Protein AF-0000000077490084 (afdb_homodimer)

Organism: Branchiostoma lanceolatum (NCBI:txid7740)

Solvent-accessible surface area (backbone atoms only — not comparable to full-atom values): 16914 Å² total; per-residue (Å²): 120,73,76,59,55,66,56,54,65,65,56,60,69,60,65,71,64,72,68,78,78,68,89,63,55,64,65,59,55,46,50,50,48,47,50,44,44,48,44,47,50,47,33,50,51,35,39,57,60,50,56,70,71,30,58,70,46,77,72,50,73,46,49,39,45,34,74,31,90,89,40,86,65,22,21,30,40,27,22,32,29,36,29,38,36,34,66,39,89,51,27,49,61,38,52,45,75,30,23,35,52,48,92,61,43,51,12,60,62,62,60,25,34,42,39,75,36,66,44,79,38,76,31,37,37,49,54,96,88,40,77,37,83,42,63,38,65,37,37,59,33,38,36,55,29,33,37,63,86,37,92,52,38,76,45,36,42,124,120,73,75,60,54,66,57,53,63,63,55,59,69,59,64,71,63,70,70,79,78,69,88,61,56,65,65,59,56,45,49,49,48,47,50,44,46,51,44,45,50,46,32,51,50,36,39,56,60,50,58,70,72,31,56,71,46,77,72,50,72,46,50,40,44,34,74,31,89,90,39,84,65,22,22,30,40,26,22,30,28,37,29,38,36,34,66,40,89,51,28,50,62,39,53,45,74,30,23,36,52,48,93,61,44,53,13,62,76,60,60,25,33,43,39,76,36,66,43,81,39,76,34,37,36,50,55,95,87,39,76,38,82,40,61,40,68,37,36,60,32,38,34,54,28,33,37,63,85,37,91,54,40,75,44,34,61,95

InterPro domains:
  IPR029034 Cystine-knot cytokine [SSF57501] (55-145)

pLDDT: mean 71.78, std 24.05, range [25.27, 96.25]

Nearest PDB structures (foldseek):
  7uwj-assembly1_B  TM=7.682E-01  e=2.983E-02  Homo sapiens
  4zbn-assembly1_A  TM=4.597E-01  e=5.438E-02  Homo sapiens
  4ec7-assembly1_B  TM=4.390E-01  e=5.744E-02  Naja atra
  6xuo-assembly1_A-2  TM=4.352E-01  e=1.106E-01  Equus caballus
  1btg-assembly4_B-3  TM=4.445E-01  e=2.508E-01  Mus musculus

Foldseek 3Di:
DVVVVVVVVVPVVPPPPPPDDDPPPPVVVVVVVVCVVVVVVLQVVLCVVQVVPWDKDWDDKDAAPDADPVDGPDGAFFIKTKIKTARDPQKVVRIDIAIGGDPPQAGPNRQKGKDFDWDWDWIWGHDPNDTDIGIYIGTHDTHIDGDVVTPCNVVVDD/DVVVVVVVVVVVVPPPPPPDDDPPPPVVVVVVVVCVVVVVVLQVVLCVVQVVPWDKDWDDKDAAPDADPVDGPDGAQFIKTKIKTARDPQKVVRIDIAIGGDPPQAGPNRQKGKDFDWDWDWIWGHDPNDTDIGIYIGTHDTHIDGDVVTPCNVVPVD

Radius of gyration: 21.79 Å; Cα contacts (8 Å, |Δi|>4): 596; chains: 2; bounding box: 66×54×64 Å

Sequence (316 aa):
MKRLLVLAAILVVAKAQGGNEGDSDPEAALKTVEQKGERLLSLLLNKLKHDRRAISREVQCIGRGQIDPTLEGTIRLCSACWSYKQLGPDYSPPFVNEIRCTSDTRCLSGFGGCIQRTERRDIQHQIGGIWRRETLSVGVDCDCGVMVGGALHPFIRAMKRLLVLAAILVVAKAQGGNEGDSDPEAALKTVEQKGERLLSLLLNKLKHDRRAISREVQCIGRGQIDPTLEGTIRLCSACWSYKQLGPDYSPPFVNEIRCTSDTRCLSGFGGCIQRTERRDIQHQIGGIWRRETLSVGVDCDCGVMVGGALHPFIRA

Structure (mmCIF, N/CA/C/O backbone):
data_AF-0000000077490084-model_v1
#
loop_
_entity.id
_entity.type
_entity.pdbx_description
1 polymer 'Hypp2072 protein'
#
loop_
_atom_site.group_PDB
_atom_site.id
_atom_site.type_symbol
_atom_site.label_atom_id
_atom_site.label_alt_id
_atom_site.label_comp_id
_atom_site.label_asym_id
_atom_site.label_entity_id
_atom_site.label_seq_id
_atom_site.pdbx_PDB_ins_code
_atom_site.Cartn_x
_atom_site.Cartn_y
_atom_site.Cartn_z
_atom_site.occupancy
_atom_site.B_iso_or_equiv
_atom_site.auth_seq_id
_atom_site.auth_comp_id
_atom_site.auth_asym_id
_atom_site.auth_atom_id
_atom_site.pdbx_PDB_model_num
ATOM 1 N N . MET A 1 1 ? -33.312 -3.486 21.578 1 26.2 1 MET A N 1
ATOM 2 C CA . MET A 1 1 ? -33 -4.875 21.25 1 26.2 1 MET A CA 1
ATOM 3 C C . MET A 1 1 ? -31.859 -4.953 20.25 1 26.2 1 MET A C 1
ATOM 5 O O . MET A 1 1 ? -31.312 -6.031 20.016 1 26.2 1 MET A O 1
ATOM 9 N N . LYS A 1 2 ? -31.734 -3.939 19.453 1 33.28 2 LYS A N 1
ATOM 10 C CA . LYS A 1 2 ? -30.75 -3.895 18.375 1 33.28 2 LYS A CA 1
ATOM 11 C C . LYS A 1 2 ? -29.344 -3.695 18.938 1 33.28 2 LYS A C 1
ATOM 13 O O . LYS A 1 2 ? -28.359 -4.043 18.281 1 33.28 2 LYS A O 1
ATOM 18 N N . ARG A 1 3 ? -29.188 -2.977 20.062 1 37.56 3 ARG A N 1
ATOM 19 C CA . ARG A 1 3 ? -27.875 -2.752 20.625 1 37.56 3 ARG A CA 1
ATOM 20 C C . ARG A 1 3 ? -27.281 -4.047 21.188 1 37.56 3 ARG A C 1
ATOM 22 O O . ARG A 1 3 ? -26.062 -4.164 21.344 1 37.56 3 ARG A O 1
ATOM 29 N N . LEU A 1 4 ? -28.141 -4.996 21.516 1 37.84 4 LEU A N 1
ATOM 30 C CA . LEU A 1 4 ? -27.672 -6.195 22.203 1 37.84 4 LEU A CA 1
ATOM 31 C C . LEU A 1 4 ? -27.109 -7.203 21.203 1 37.84 4 LEU A C 1
ATOM 33 O O . LEU A 1 4 ? -26.219 -7.984 21.547 1 37.84 4 LEU A O 1
ATOM 37 N N . LEU A 1 5 ? -27.547 -7.117 19.953 1 37 5 LEU A N 1
ATOM 38 C CA . LEU A 1 5 ? -27.109 -8.156 19.016 1 37 5 LEU A CA 1
ATOM 39 C C . LEU A 1 5 ? -25.703 -7.898 18.531 1 37 5 LEU A C 1
ATOM 41 O O . LEU A 1 5 ? -24.953 -8.836 18.234 1 37 5 LEU A O 1
ATOM 45 N N . VAL A 1 6 ? -25.312 -6.645 18.438 1 33.53 6 VAL A N 1
ATOM 46 C CA . VAL A 1 6 ? -23.984 -6.375 17.891 1 33.53 6 VAL A CA 1
ATOM 47 C C . VAL A 1 6 ? -22.906 -6.742 18.922 1 33.53 6 VAL A C 1
ATOM 49 O O . VAL A 1 6 ? -21.812 -7.191 18.562 1 33.53 6 VAL A O 1
ATOM 52 N N . LEU A 1 7 ? -23.25 -6.801 20.203 1 35.81 7 LEU A N 1
ATOM 53 C CA . LEU A 1 7 ? -22.297 -7.168 21.234 1 35.81 7 LEU A CA 1
ATOM 54 C C . LEU A 1 7 ? -22.109 -8.68 21.281 1 35.81 7 LEU A C 1
ATOM 56 O O . LEU A 1 7 ? -21 -9.156 21.531 1 35.81 7 LEU A O 1
ATOM 60 N N . ALA A 1 8 ? -23.094 -9.445 20.953 1 35.94 8 ALA A N 1
ATOM 61 C CA . ALA A 1 8 ? -22.984 -10.898 21.062 1 35.94 8 ALA A CA 1
ATO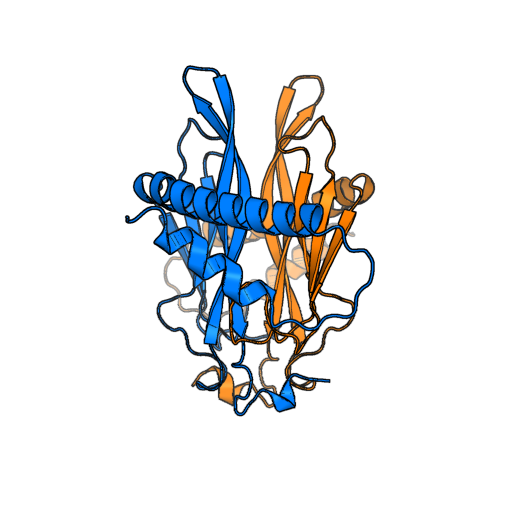M 62 C C . 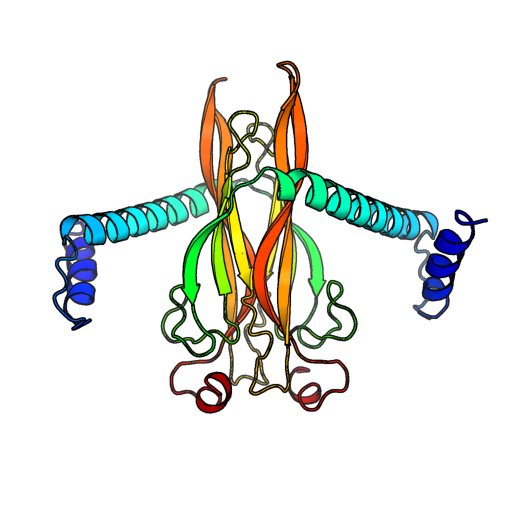ALA A 1 8 ? -22.078 -11.453 19.969 1 35.94 8 ALA A C 1
ATOM 64 O O . ALA A 1 8 ? -21.297 -12.391 20.219 1 35.94 8 ALA A O 1
ATOM 65 N N . ALA A 1 9 ? -22.094 -10.852 18.828 1 34.38 9 ALA A N 1
ATOM 66 C CA . ALA A 1 9 ? -21.328 -11.469 17.75 1 34.38 9 ALA A CA 1
ATOM 67 C C . ALA A 1 9 ? -19.828 -11.266 17.953 1 34.38 9 ALA A C 1
ATOM 69 O O . ALA A 1 9 ? -19.016 -12.062 17.5 1 34.38 9 ALA A O 1
ATOM 70 N N . ILE A 1 10 ? -19.391 -10.297 18.688 1 33.94 10 ILE A N 1
ATOM 71 C CA . ILE A 1 10 ? -17.969 -10.086 18.922 1 33.94 10 ILE A CA 1
ATOM 72 C C . ILE A 1 10 ? -17.453 -11.055 19.984 1 33.94 10 ILE A C 1
ATOM 74 O O . ILE A 1 10 ? -16.312 -11.492 19.938 1 33.94 10 ILE A O 1
ATOM 78 N N . LEU A 1 11 ? -18.344 -11.625 20.781 1 31.97 11 LEU A N 1
ATOM 79 C CA . LEU A 1 11 ? -17.891 -12.461 21.891 1 31.97 11 LEU A CA 1
ATOM 80 C C . LEU A 1 11 ? -17.531 -13.859 21.406 1 31.97 11 LEU A C 1
ATOM 82 O O . LEU A 1 11 ? -16.766 -14.57 22.062 1 31.97 11 LEU A O 1
ATOM 86 N N . VAL A 1 12 ? -18.188 -14.352 20.359 1 34.62 12 VAL A N 1
ATOM 87 C CA . VAL A 1 12 ? -18 -15.766 20.062 1 34.62 12 VAL A CA 1
ATOM 88 C C . VAL A 1 12 ? -16.609 -15.984 19.469 1 34.62 12 VAL A C 1
ATOM 90 O O . VAL A 1 12 ? -16 -17.047 19.656 1 34.62 12 VAL A O 1
ATOM 93 N N . VAL A 1 13 ? -16.047 -14.984 18.828 1 32.66 13 VAL A N 1
ATOM 94 C CA . VAL A 1 13 ? -14.812 -15.32 18.125 1 32.66 13 VAL A CA 1
ATOM 95 C 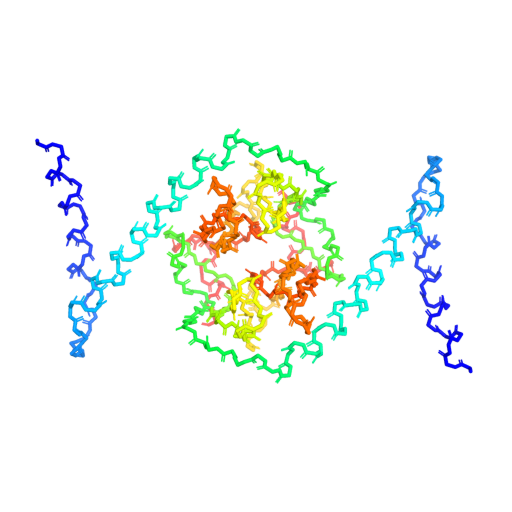C . VAL A 1 13 ? -13.648 -15.383 19.094 1 32.66 13 VAL A C 1
ATOM 97 O O . VAL A 1 13 ? -12.562 -15.867 18.766 1 32.66 13 VAL A O 1
ATOM 100 N N . ALA A 1 14 ? -13.867 -14.969 20.281 1 29.22 14 ALA A N 1
ATOM 101 C CA . ALA A 1 14 ? -12.766 -14.992 21.25 1 29.22 14 ALA A CA 1
ATOM 102 C C . ALA A 1 14 ? -12.492 -16.422 21.719 1 29.22 14 ALA A C 1
ATOM 104 O O . ALA A 1 14 ? -11.375 -16.734 22.141 1 29.22 14 ALA A O 1
ATOM 105 N N . LYS A 1 15 ? -13.539 -17.188 21.859 1 31.5 15 LYS A N 1
ATOM 106 C CA . LYS A 1 15 ? -13.289 -18.422 22.609 1 31.5 15 LYS A CA 1
ATOM 107 C C . LYS A 1 15 ? -12.445 -19.406 21.797 1 31.5 15 LYS A C 1
ATOM 109 O O . LYS A 1 15 ? -11.789 -20.281 22.344 1 31.5 15 LYS A O 1
ATOM 114 N N . ALA A 1 16 ? -12.641 -19.469 20.469 1 31.83 16 ALA A N 1
ATOM 115 C CA . ALA A 1 16 ? -12.047 -20.672 19.891 1 31.83 16 ALA A CA 1
ATOM 116 C C . ALA A 1 16 ? -10.523 -20.547 19.812 1 31.83 16 ALA A C 1
ATOM 118 O O . ALA A 1 16 ? -9.844 -21.453 19.328 1 31.83 16 ALA A O 1
ATOM 119 N N . GLN A 1 17 ? -9.977 -19.312 19.688 1 30.08 17 GLN A N 1
ATOM 120 C CA . GLN A 1 17 ? -8.539 -19.453 19.453 1 30.08 17 GLN A CA 1
ATOM 121 C C . GLN A 1 17 ? -7.805 -19.875 20.719 1 30.08 17 GLN A C 1
ATOM 123 O O . GLN A 1 17 ? -7.93 -19.234 21.75 1 30.08 17 GLN A O 1
ATOM 128 N N . GLY A 1 18 ? -7.754 -21.141 20.922 1 31.66 18 GLY A N 1
ATOM 129 C CA . GLY A 1 18 ? -7.039 -21.891 21.953 1 31.66 18 GLY A CA 1
ATOM 130 C C . GLY A 1 18 ? -5.656 -21.328 22.234 1 31.66 18 GLY A C 1
ATOM 131 O O . GLY A 1 18 ? -4.664 -22.062 22.188 1 31.66 18 GLY A O 1
ATOM 132 N N . GLY A 1 19 ? -5.336 -20.125 21.812 1 30.89 19 GLY A N 1
ATOM 133 C CA . GLY A 1 19 ? -3.918 -19.922 22.047 1 30.89 19 GLY A CA 1
ATOM 134 C C . GLY A 1 19 ? -3.535 -20.078 23.516 1 30.89 19 GLY A C 1
ATOM 135 O O . GLY A 1 19 ? -4.387 -19.969 24.391 1 30.89 19 GLY A O 1
ATOM 136 N N . ASN A 1 20 ? -2.49 -20.797 23.797 1 32.91 20 ASN A N 1
ATOM 137 C CA . ASN A 1 20 ? -1.78 -20.953 25.062 1 32.91 20 ASN A CA 1
ATOM 138 C C . ASN A 1 20 ? -1.796 -19.672 25.891 1 32.91 20 ASN A C 1
ATOM 140 O O . ASN A 1 20 ? -1.881 -18.578 25.328 1 32.91 20 ASN A O 1
ATOM 144 N N . GLU A 1 21 ? -1.965 -19.781 27.297 1 34.38 21 GLU A N 1
ATOM 145 C CA . GLU A 1 21 ? -2.223 -18.984 28.484 1 34.38 21 GLU A CA 1
ATOM 146 C C . GLU A 1 21 ? -1.2 -17.875 28.641 1 34.38 21 GLU A C 1
ATOM 148 O O . GLU A 1 21 ? -0.612 -17.688 29.719 1 34.38 21 GLU A O 1
ATOM 153 N N . GLY A 1 22 ? -0.274 -17.672 27.844 1 34.66 22 GLY A N 1
ATOM 154 C CA . GLY A 1 22 ? 0.522 -16.656 28.516 1 34.66 22 GLY A CA 1
ATOM 155 C C . GLY A 1 22 ? -0.284 -15.43 28.922 1 34.66 22 GLY A C 1
ATOM 156 O O . GLY A 1 22 ? -1.352 -15.172 28.359 1 34.66 22 GLY A O 1
ATOM 157 N N . ASP A 1 23 ? -0.193 -14.898 30.188 1 36.19 23 ASP A N 1
ATOM 158 C CA . ASP A 1 23 ? -0.872 -13.852 30.938 1 36.19 23 ASP A CA 1
ATOM 159 C C . ASP A 1 23 ? -1.174 -12.641 30.062 1 36.19 23 ASP A C 1
ATOM 161 O O . ASP A 1 23 ? -0.363 -11.719 29.969 1 36.19 23 ASP A O 1
ATOM 165 N N . SER A 1 24 ? -1.508 -12.938 28.859 1 37.66 24 SER A N 1
ATOM 166 C CA . SER A 1 24 ? -1.895 -11.75 28.109 1 37.66 24 SER A CA 1
ATOM 167 C C . SER A 1 24 ? -3.16 -11.117 28.672 1 37.66 24 SER A C 1
ATOM 169 O O . SER A 1 24 ? -4.152 -11.812 28.922 1 37.66 24 SER A O 1
ATOM 171 N N . ASP A 1 25 ? -2.984 -10.016 29.438 1 37.62 25 ASP A N 1
ATOM 172 C CA . ASP A 1 25 ? -4.066 -9.258 30.062 1 37.62 25 ASP A CA 1
ATOM 173 C C . ASP A 1 25 ? -5.262 -9.133 29.125 1 37.62 25 ASP A C 1
ATOM 175 O O . ASP A 1 25 ? -5.129 -8.633 28 1 37.62 25 ASP A O 1
ATOM 179 N N . PRO A 1 26 ? -6.293 -9.945 29.312 1 43.31 26 PRO A N 1
ATOM 180 C CA . PRO A 1 26 ? -7.52 -9.898 28.516 1 43.31 26 PRO A CA 1
ATOM 181 C C . PRO A 1 26 ? -8.008 -8.469 28.266 1 43.31 26 PRO A C 1
ATOM 183 O O . PRO A 1 26 ? -8.609 -8.188 27.234 1 43.31 26 PRO A O 1
ATOM 186 N N . GLU A 1 27 ? -7.715 -7.668 29.203 1 41.5 27 GLU A N 1
ATOM 187 C CA . GLU A 1 27 ? -8.141 -6.277 29.062 1 41.5 27 GLU A CA 1
ATOM 188 C C . GLU A 1 27 ? -7.34 -5.559 27.984 1 41.5 27 GLU A C 1
ATOM 190 O O . GLU A 1 27 ? -7.891 -4.762 27.219 1 41.5 27 GLU A O 1
ATOM 195 N N . ALA A 1 28 ? -6.035 -5.805 27.844 1 42.59 28 ALA A N 1
ATOM 196 C CA . ALA A 1 28 ? -5.207 -5.176 26.812 1 42.59 28 ALA A CA 1
ATOM 1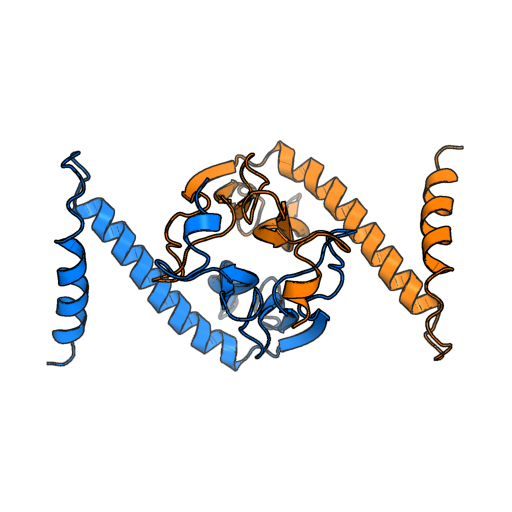97 C C . ALA A 1 28 ? -5.551 -5.715 25.422 1 42.59 28 ALA A C 1
ATOM 199 O O . ALA A 1 28 ? -5.609 -4.953 24.453 1 42.59 28 ALA A O 1
ATOM 200 N N . ALA A 1 29 ? -5.793 -6.906 25.203 1 42.44 29 ALA A N 1
ATOM 201 C CA . ALA A 1 29 ? -6.246 -7.484 23.938 1 42.44 29 ALA A CA 1
ATOM 202 C C . ALA A 1 29 ? -7.605 -6.922 23.547 1 42.44 29 ALA A C 1
ATOM 204 O O . ALA A 1 29 ? -7.836 -6.613 22.375 1 42.44 29 ALA A O 1
ATOM 205 N N . LEU A 1 30 ? -8.453 -6.789 24.484 1 38.44 30 LEU A N 1
ATOM 206 C CA . LEU A 1 30 ? -9.781 -6.23 24.234 1 38.44 30 LEU A CA 1
ATOM 207 C C . LEU A 1 30 ? -9.688 -4.758 23.859 1 38.44 30 LEU A C 1
ATOM 209 O O . LEU A 1 30 ? -10.391 -4.297 22.953 1 38.44 30 LEU A O 1
ATOM 213 N N . LYS A 1 31 ? -8.789 -4.082 24.516 1 43.28 31 LYS A N 1
ATOM 214 C CA . LYS A 1 31 ? -8.578 -2.688 24.141 1 43.28 31 LYS A CA 1
ATOM 215 C C . LYS A 1 31 ? -8.031 -2.576 22.719 1 43.28 31 LYS A C 1
ATOM 217 O O . LYS A 1 31 ? -8.422 -1.676 21.969 1 43.28 31 LYS A O 1
ATOM 222 N N . THR A 1 32 ? -7.246 -3.551 22.312 1 42.38 32 THR A N 1
ATOM 223 C CA . THR A 1 32 ? -6.734 -3.598 20.953 1 42.38 32 THR A CA 1
ATOM 224 C C . THR A 1 32 ? -7.859 -3.895 19.953 1 42.38 32 THR A C 1
ATOM 226 O O . THR A 1 32 ? -7.941 -3.275 18.891 1 42.38 32 THR A O 1
ATOM 229 N N . VAL A 1 33 ? -8.68 -4.777 20.281 1 41.62 33 VAL A N 1
ATOM 230 C CA . VAL A 1 33 ? -9.82 -5.105 19.438 1 41.62 33 VAL A CA 1
ATOM 231 C C . VAL A 1 33 ? -10.797 -3.93 19.406 1 41.62 33 VAL A C 1
ATOM 233 O O . VAL A 1 33 ? -11.352 -3.604 18.344 1 41.62 33 VAL A O 1
ATOM 236 N N . GLU A 1 34 ? -11 -3.414 20.531 1 40.69 34 GLU A N 1
ATOM 237 C CA . GLU A 1 34 ? -11.883 -2.258 20.609 1 40.69 34 GLU A CA 1
ATOM 238 C C . GLU A 1 34 ? -11.312 -1.074 19.828 1 40.69 34 GLU A C 1
ATOM 240 O O . GLU A 1 34 ? -12.023 -0.422 19.078 1 40.69 34 GLU A O 1
ATOM 245 N N . GLN A 1 35 ? -10.047 -0.859 19.984 1 40.16 35 GLN A N 1
ATOM 246 C CA . GLN A 1 35 ? -9.391 0.198 19.234 1 40.16 35 GLN A CA 1
ATOM 247 C C . GLN A 1 35 ? -9.383 -0.119 17.734 1 40.16 35 GLN A C 1
ATOM 249 O O . GLN A 1 35 ? -9.586 0.77 16.906 1 40.16 35 GLN A O 1
ATOM 254 N N . LYS A 1 36 ? -9.336 -1.437 17.516 1 44.19 36 LYS A N 1
ATOM 255 C CA . LYS A 1 36 ? -9.469 -1.867 16.125 1 44.19 36 LYS A CA 1
ATOM 256 C C . LYS A 1 36 ? -10.891 -1.636 15.617 1 44.19 36 LYS A C 1
ATOM 258 O O . LYS A 1 36 ? -11.086 -1.178 14.492 1 44.19 36 LYS A O 1
ATOM 263 N N . GLY A 1 37 ? -11.727 -2.039 16.438 1 41.91 37 GLY A N 1
ATOM 264 C CA . GLY A 1 37 ? -13.125 -1.816 16.078 1 41.91 37 GLY A CA 1
ATOM 265 C C . GLY A 1 37 ? -13.469 -0.347 15.93 1 41.91 37 GLY A C 1
ATOM 266 O O . GLY A 1 37 ? -14.141 0.04 14.969 1 41.91 37 GLY A O 1
ATOM 267 N N . GLU A 1 38 ? -13.086 0.377 16.953 1 45.31 38 GLU A N 1
ATOM 268 C CA . GLU A 1 38 ? -13.352 1.812 16.875 1 45.31 38 GLU A CA 1
ATOM 269 C C . GLU A 1 38 ? -12.633 2.436 15.672 1 45.31 38 GLU A C 1
ATOM 271 O O . GLU A 1 38 ? -13.188 3.295 14.992 1 45.31 38 GLU A O 1
ATOM 276 N N . ARG A 1 39 ? -11.492 1.884 15.484 1 44.88 39 ARG A N 1
ATOM 277 C CA . ARG A 1 39 ? -10.758 2.342 14.312 1 44.88 39 ARG A CA 1
ATOM 278 C C . ARG A 1 39 ? -11.453 1.921 13.023 1 44.88 39 ARG A C 1
ATOM 280 O O . ARG A 1 39 ? -11.586 2.717 12.094 1 44.88 39 ARG A O 1
ATOM 287 N N . LEU A 1 40 ? -11.938 0.685 13.086 1 44.81 40 LEU A N 1
ATOM 288 C CA . LEU A 1 40 ? -12.695 0.234 11.922 1 44.81 40 LEU A CA 1
ATOM 289 C C . LEU A 1 40 ? -13.945 1.088 11.719 1 44.81 40 LEU A C 1
ATOM 291 O O . LEU A 1 40 ? -14.234 1.509 10.602 1 44.81 40 LEU A O 1
ATOM 295 N N . LEU A 1 41 ? -14.742 1.244 12.805 1 46.12 41 LEU A N 1
ATOM 296 C CA . LEU A 1 41 ? -15.938 2.072 12.711 1 46.12 41 LEU A CA 1
ATOM 297 C C . LEU A 1 41 ? -15.578 3.506 12.328 1 46.12 41 LEU A C 1
ATOM 299 O O . LEU A 1 41 ? -16.234 4.113 11.484 1 46.12 41 LEU A O 1
ATOM 303 N N . SER A 1 42 ? -14.648 4.109 12.961 1 46.34 42 SER A N 1
ATOM 304 C CA . SER A 1 42 ? -14.188 5.449 12.609 1 46.34 42 SER A CA 1
ATOM 305 C C . SER A 1 42 ? -13.664 5.5 11.18 1 46.34 42 SER A C 1
ATOM 307 O O . SER A 1 42 ? -13.945 6.453 10.445 1 46.34 42 SER A O 1
ATOM 309 N N . LEU A 1 43 ? -13.031 4.445 10.789 1 48.56 43 LEU A N 1
ATOM 310 C CA . LEU A 1 43 ? -12.594 4.328 9.406 1 48.56 43 LEU A CA 1
ATOM 311 C C . LEU A 1 43 ? -13.789 4.273 8.461 1 48.56 43 LEU A C 1
ATOM 313 O O . LEU A 1 43 ? -13.789 4.938 7.418 1 48.56 43 LEU A O 1
ATOM 317 N N . LEU A 1 44 ? -14.797 3.463 8.93 1 46.88 44 LEU A N 1
ATOM 318 C CA . LEU A 1 44 ? -16 3.381 8.117 1 46.88 44 LEU A CA 1
ATOM 319 C C . LEU A 1 44 ? -16.719 4.727 8.07 1 46.88 44 LEU A C 1
ATOM 321 O O . LEU A 1 44 ? -17.141 5.172 6.996 1 46.88 44 LEU A O 1
ATOM 325 N N . LEU A 1 45 ? -16.844 5.355 9.141 1 46.16 45 LEU A N 1
ATOM 326 C CA . LEU A 1 45 ? -17.516 6.652 9.203 1 46.16 45 LEU A CA 1
ATOM 327 C C . LEU A 1 45 ? -16.703 7.715 8.461 1 46.16 45 LEU A C 1
ATOM 329 O O . LEU A 1 45 ? -17.266 8.531 7.73 1 46.16 45 LEU A O 1
ATOM 333 N N . ASN A 1 46 ? -15.5 7.711 8.727 1 47.16 46 ASN A N 1
ATOM 334 C CA . ASN A 1 46 ? -14.625 8.633 8.008 1 47.16 46 ASN A CA 1
ATOM 335 C C . ASN A 1 46 ? -14.617 8.344 6.508 1 47.16 46 ASN A C 1
ATOM 337 O O . ASN A 1 46 ? -14.633 9.273 5.695 1 47.16 46 ASN A O 1
ATOM 341 N N . LYS A 1 47 ? -14.695 7.031 6.23 1 48.22 47 LYS A N 1
ATOM 342 C CA . LYS A 1 47 ? -14.852 6.652 4.828 1 48.22 47 LYS A CA 1
ATOM 343 C C . LYS A 1 47 ? -16.109 7.258 4.234 1 48.22 47 LYS A C 1
ATOM 345 O O . LYS A 1 47 ? -16.094 7.805 3.131 1 48.22 47 LYS A O 1
ATOM 350 N N . LEU A 1 48 ? -17.109 7.188 4.871 1 50.62 48 LEU A N 1
ATOM 351 C CA . LEU A 1 48 ? -18.391 7.699 4.387 1 50.62 48 LEU A CA 1
ATOM 352 C C . LEU A 1 48 ? -18.359 9.219 4.277 1 50.62 48 LEU A C 1
ATOM 354 O O . LEU A 1 48 ? -18.859 9.789 3.305 1 50.62 48 LEU A O 1
ATOM 358 N N . LYS A 1 49 ? -17.875 9.867 5.168 1 48.47 49 LYS A N 1
ATOM 359 C CA . LYS A 1 49 ? -17.828 11.32 5.184 1 48.47 49 LYS A CA 1
ATOM 360 C C . LYS A 1 49 ? -16.891 11.859 4.113 1 48.47 49 LYS A C 1
ATOM 362 O O . LYS A 1 49 ? -17.219 12.805 3.4 1 48.47 49 LYS A O 1
ATOM 367 N N . HIS A 1 50 ? -15.695 11.32 4.047 1 51 50 HIS A N 1
ATOM 368 C CA . HIS A 1 50 ? -14.695 11.82 3.107 1 51 50 HIS A CA 1
ATOM 369 C C . HIS A 1 50 ? -15.008 11.359 1.685 1 51 50 HIS A C 1
ATOM 371 O O . HIS A 1 50 ? -14.742 12.086 0.724 1 51 50 HIS A O 1
ATOM 377 N N . ASP A 1 51 ? -15.57 10.195 1.562 1 52.44 51 ASP A N 1
ATOM 378 C CA . ASP A 1 51 ? -15.883 9.734 0.214 1 52.44 51 ASP A CA 1
ATOM 379 C C . ASP A 1 51 ? -16.922 10.641 -0.454 1 52.44 51 ASP A C 1
ATOM 381 O O . ASP A 1 51 ? -16.875 10.844 -1.669 1 52.44 51 ASP A O 1
ATOM 385 N N . ARG A 1 52 ? -17.719 11.242 0.297 1 45.78 52 ARG A N 1
ATOM 386 C CA . ARG A 1 52 ? -18.781 12.023 -0.333 1 45.78 52 ARG A CA 1
ATOM 387 C C . ARG A 1 52 ? -18.234 13.344 -0.878 1 45.78 52 ARG A C 1
ATOM 389 O O . ARG A 1 52 ? -18.734 13.859 -1.88 1 45.78 52 ARG A O 1
ATOM 396 N N . ARG A 1 53 ? -17.234 13.945 -0.357 1 49.84 53 ARG A N 1
ATOM 397 C CA . ARG A 1 53 ? -16.906 15.273 -0.862 1 49.84 53 ARG A CA 1
ATOM 398 C C . ARG A 1 53 ? -15.617 15.242 -1.686 1 49.84 53 ARG A C 1
ATOM 400 O O . ARG A 1 53 ? -15.312 16.203 -2.402 1 49.84 53 ARG A O 1
ATOM 407 N N . ALA A 1 54 ? -14.984 14.133 -1.665 1 58.09 54 ALA A N 1
ATOM 408 C CA . ALA A 1 54 ? -13.68 14.148 -2.334 1 58.09 54 ALA A CA 1
ATOM 409 C C . ALA A 1 54 ? -13.805 13.672 -3.779 1 58.09 54 ALA A C 1
ATOM 411 O O . ALA A 1 54 ? -14.477 12.68 -4.059 1 58.09 54 ALA A O 1
ATOM 412 N N . ILE A 1 55 ? -13.523 14.578 -4.715 1 64.75 55 ILE A N 1
ATOM 413 C CA . ILE A 1 55 ? -13.461 14.234 -6.133 1 64.75 55 ILE A CA 1
ATOM 414 C C . ILE A 1 55 ? -12.203 13.422 -6.41 1 64.75 55 ILE A C 1
ATOM 416 O O . ILE A 1 55 ? -11.102 13.828 -6.051 1 64.75 55 ILE A O 1
ATOM 420 N N . SER A 1 56 ? -12.359 12.188 -6.824 1 71.31 56 SER A N 1
ATOM 421 C CA . SER A 1 56 ? -11.242 11.336 -7.223 1 71.31 56 SER A CA 1
ATOM 422 C C . SER A 1 56 ? -10.984 11.438 -8.719 1 71.31 56 SER A C 1
ATOM 424 O O . SER A 1 56 ? -11.922 11.414 -9.523 1 71.31 56 SER A O 1
ATOM 426 N N . ARG A 1 57 ? -9.688 11.922 -9.047 1 76.19 57 ARG A N 1
ATOM 427 C CA . ARG A 1 57 ? -9.273 11.953 -10.445 1 76.19 57 ARG A CA 1
ATOM 428 C C . ARG A 1 57 ? -8.32 10.812 -10.758 1 76.19 57 ARG A C 1
ATOM 430 O O . ARG A 1 57 ? -7.238 10.711 -10.172 1 76.19 57 ARG A O 1
ATOM 437 N N . GLU A 1 58 ? -8.789 9.992 -11.641 1 76.94 58 GLU A N 1
ATOM 438 C CA . GLU A 1 58 ? -7.934 8.883 -12.062 1 76.94 58 GLU A CA 1
ATOM 439 C C . GLU A 1 58 ? -6.773 9.375 -12.93 1 76.94 58 GLU A C 1
ATOM 441 O O . GLU A 1 58 ? -6.969 10.195 -13.828 1 76.94 58 GLU A O 1
ATOM 446 N N . VAL A 1 59 ? -5.676 8.906 -12.648 1 76.81 59 VAL A N 1
ATOM 447 C CA . VAL A 1 59 ? -4.469 9.352 -13.336 1 76.81 59 VAL A CA 1
ATOM 448 C C . VAL A 1 59 ? -4.02 8.289 -14.328 1 76.81 59 VAL A C 1
ATOM 450 O O . VAL A 1 59 ? -3.863 8.562 -15.523 1 76.81 59 VAL A O 1
ATOM 453 N N . GLN A 1 60 ? -3.824 7.109 -13.984 1 86.62 60 GLN A N 1
ATOM 454 C CA . GLN A 1 60 ? -3.283 6.039 -14.82 1 86.62 60 GLN A CA 1
ATOM 455 C C . GLN A 1 60 ? -3.639 4.668 -14.25 1 86.62 60 GLN A C 1
ATOM 457 O O . GLN A 1 60 ? -3.688 4.492 -13.031 1 86.62 60 GLN A O 1
ATOM 462 N N . CYS A 1 61 ? -3.98 3.836 -15.211 1 92.25 61 CYS A N 1
ATOM 463 C CA . CYS A 1 61 ? -4.246 2.465 -14.789 1 92.25 61 CYS A CA 1
ATOM 464 C C . CYS A 1 61 ? -3.232 1.503 -15.398 1 92.25 61 CYS A C 1
ATOM 466 O O . CYS A 1 61 ? -2.658 1.786 -16.453 1 92.25 61 CYS A O 1
ATOM 468 N N . ILE A 1 62 ? -3.004 0.471 -14.586 1 89.81 62 ILE A N 1
ATOM 469 C CA . ILE A 1 62 ? -2.193 -0.641 -15.07 1 89.81 62 ILE A CA 1
ATOM 470 C C . ILE A 1 62 ? -3.008 -1.932 -15.023 1 89.81 62 ILE A C 1
ATOM 472 O O . ILE A 1 62 ? -3.705 -2.197 -14.039 1 89.81 62 ILE A O 1
ATOM 476 N N . GLY A 1 63 ? -2.936 -2.623 -16.031 1 90.69 63 GLY A N 1
ATOM 477 C CA . GLY A 1 63 ? -3.689 -3.863 -16.109 1 90.69 63 GLY A CA 1
ATOM 478 C C . GLY A 1 63 ? -2.898 -5.07 -15.641 1 90.69 63 GLY A C 1
ATOM 479 O O . GLY A 1 63 ? -1.673 -5.102 -15.758 1 90.69 63 GLY A O 1
ATOM 480 N N . ARG A 1 64 ? -3.635 -5.988 -15.07 1 93.06 64 ARG A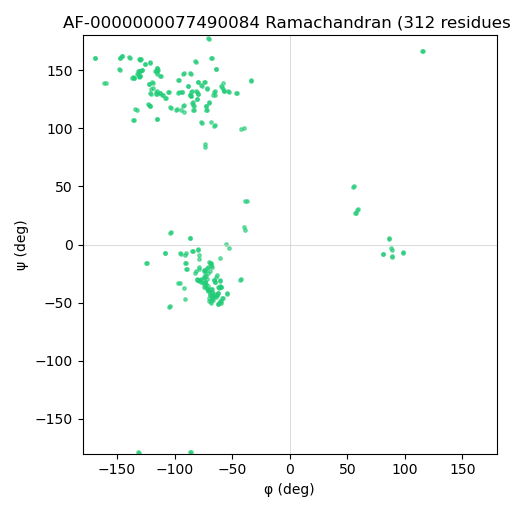 N 1
ATOM 481 C CA . ARG A 1 64 ? -3.053 -7.293 -14.766 1 93.06 64 ARG A CA 1
ATOM 482 C C . ARG A 1 64 ? -2.268 -7.832 -15.961 1 93.06 64 ARG A C 1
ATOM 484 O O . ARG A 1 64 ? -2.75 -7.797 -17.094 1 93.06 64 ARG A O 1
ATOM 491 N N . GLY A 1 65 ? -1.031 -8.273 -15.68 1 91.19 65 GLY A N 1
ATOM 492 C CA . GLY A 1 65 ? -0.216 -8.844 -16.75 1 91.19 65 GLY A CA 1
ATOM 493 C C . GLY A 1 65 ? 0.602 -7.805 -17.484 1 91.19 65 GLY A C 1
ATOM 494 O O . GLY A 1 65 ? 1.443 -8.148 -18.312 1 91.19 65 GLY A O 1
ATOM 495 N N . GLN A 1 66 ? 0.301 -6.598 -17.219 1 90.06 66 GLN A N 1
ATOM 496 C CA . GLN A 1 66 ? 1.106 -5.551 -17.828 1 90.06 66 GLN A CA 1
ATOM 497 C C . GLN A 1 66 ? 2.404 -5.328 -17.062 1 90.06 66 GLN A C 1
ATOM 499 O O . GLN A 1 66 ? 2.479 -5.617 -15.867 1 90.06 66 GLN A O 1
ATOM 504 N N . ILE A 1 67 ? 3.344 -4.781 -17.766 1 89.94 67 ILE A N 1
ATOM 505 C CA . ILE A 1 67 ? 4.637 -4.496 -17.156 1 89.94 67 ILE A CA 1
ATOM 506 C C . ILE A 1 67 ? 4.465 -3.438 -16.062 1 89.94 67 ILE A C 1
ATOM 508 O O . ILE A 1 67 ? 3.828 -2.404 -16.297 1 89.94 67 ILE A O 1
ATOM 512 N N . ASP A 1 68 ? 4.984 -3.793 -14.945 1 87.19 68 ASP A N 1
ATOM 513 C CA . ASP A 1 68 ? 4.91 -2.887 -13.805 1 87.19 68 ASP A CA 1
ATOM 514 C C . ASP A 1 68 ? 5.809 -1.67 -14.008 1 87.19 68 ASP A C 1
ATOM 516 O O . ASP A 1 68 ? 7.027 -1.807 -14.141 1 87.19 68 ASP A O 1
ATOM 520 N N . PRO A 1 69 ? 5.25 -0.527 -13.953 1 80.56 69 PRO A N 1
ATOM 521 C CA . PRO A 1 69 ? 6.082 0.654 -14.188 1 80.56 69 PRO A CA 1
ATOM 522 C C . PRO A 1 69 ? 7.043 0.936 -13.031 1 80.56 69 PRO A C 1
ATOM 524 O O . PRO A 1 69 ? 8.031 1.656 -13.203 1 80.56 69 PRO A O 1
ATOM 527 N N . THR A 1 70 ? 6.773 0.413 -11.852 1 74.88 70 THR A N 1
ATOM 528 C CA . THR A 1 70 ? 7.578 0.715 -10.672 1 74.88 70 THR A CA 1
ATOM 529 C C . THR A 1 70 ? 8.734 -0.272 -10.539 1 74.88 70 THR A C 1
ATOM 531 O O . THR A 1 70 ? 9.672 -0.036 -9.781 1 74.88 70 THR A O 1
ATOM 534 N N . LEU A 1 71 ? 8.594 -1.397 -11.164 1 78.75 71 LEU A N 1
ATOM 535 C CA . LEU A 1 71 ? 9.641 -2.41 -11.109 1 78.75 71 LEU A CA 1
ATOM 536 C C . LEU A 1 71 ? 9.898 -3.008 -12.492 1 78.75 71 LEU A C 1
ATOM 538 O O . LEU A 1 71 ? 9.141 -3.865 -12.945 1 78.75 71 LEU A O 1
ATOM 542 N N . GLU A 1 72 ? 11.008 -2.582 -12.93 1 81.06 72 GLU A N 1
ATOM 543 C CA . GLU A 1 72 ? 11.359 -3.049 -14.266 1 81.06 72 GLU A CA 1
ATOM 544 C C . GLU A 1 72 ? 11.453 -4.57 -14.312 1 81.06 72 GLU A C 1
ATOM 546 O O . GLU A 1 72 ? 11.977 -5.195 -13.383 1 81.06 72 GLU A O 1
ATOM 551 N N . GLY A 1 73 ? 10.875 -5.141 -15.383 1 89.38 73 GLY A N 1
ATOM 552 C CA . GLY A 1 73 ? 11.008 -6.559 -15.672 1 89.38 73 GLY A CA 1
ATOM 553 C C . GLY A 1 73 ? 9.984 -7.414 -14.961 1 89.38 73 GLY A C 1
ATOM 554 O O . GLY A 1 73 ? 10.07 -8.648 -14.969 1 89.38 73 GLY A O 1
ATOM 555 N N . THR A 1 74 ? 9.039 -6.789 -14.273 1 91.94 74 THR A N 1
ATOM 556 C CA . THR A 1 74 ? 8.023 -7.566 -13.57 1 91.94 74 THR A CA 1
ATOM 557 C C . THR A 1 74 ? 6.625 -7.195 -14.062 1 91.94 74 THR A C 1
ATOM 559 O O . THR A 1 74 ? 6.434 -6.137 -14.664 1 91.94 74 THR A O 1
ATOM 562 N N . ILE A 1 75 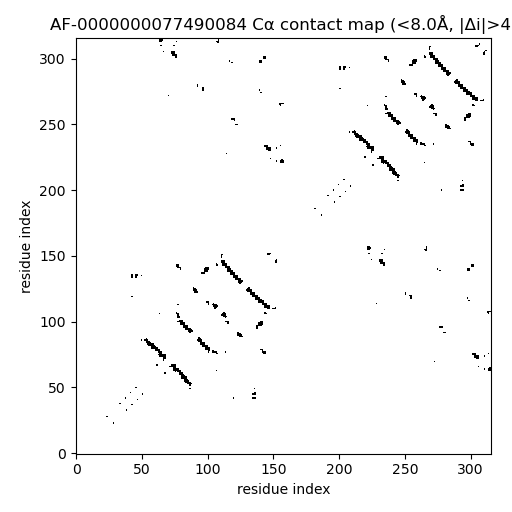? 5.773 -8.094 -13.859 1 92.69 75 ILE A N 1
ATOM 563 C CA . ILE A 1 75 ? 4.375 -7.828 -14.18 1 92.69 75 ILE A CA 1
ATOM 564 C C . ILE A 1 75 ? 3.541 -7.84 -12.898 1 92.69 75 ILE A C 1
ATOM 566 O O . ILE A 1 75 ? 3.818 -8.609 -11.977 1 92.69 75 ILE A O 1
ATOM 570 N N . ARG A 1 76 ? 2.494 -7.062 -12.945 1 93.06 76 ARG A N 1
ATOM 571 C CA . ARG A 1 76 ? 1.577 -7.004 -11.812 1 93.06 76 ARG A CA 1
ATOM 572 C C . ARG A 1 76 ? 0.519 -8.094 -11.914 1 93.06 76 ARG A C 1
ATOM 574 O O . ARG A 1 76 ? 0.019 -8.391 -13 1 93.06 76 ARG A O 1
ATOM 581 N N . LEU A 1 77 ? 0.119 -8.562 -10.773 1 95.62 77 LEU A N 1
ATOM 582 C CA . LEU A 1 77 ? -0.831 -9.672 -10.75 1 95.62 77 LEU A CA 1
ATOM 583 C C . LEU A 1 77 ? -2.266 -9.156 -10.727 1 95.62 77 LEU A C 1
ATOM 585 O O . LEU A 1 77 ? -3.207 -9.914 -10.969 1 95.62 77 LEU A O 1
ATOM 589 N N . CYS A 1 78 ? -2.352 -7.879 -10.391 1 95.75 78 CYS A N 1
ATOM 590 C CA . CYS A 1 78 ? -3.672 -7.262 -10.305 1 95.75 78 CYS A CA 1
ATOM 591 C C . CYS A 1 78 ? -3.703 -5.938 -11.055 1 95.75 78 CYS A C 1
ATOM 593 O O . CYS A 1 78 ? -2.686 -5.25 -11.148 1 95.75 78 CYS A O 1
ATOM 595 N N . SER A 1 79 ? -4.867 -5.594 -11.602 1 94.56 79 SER A N 1
ATOM 596 C CA . SER A 1 79 ? -5.086 -4.27 -12.18 1 94.56 79 SER A CA 1
ATOM 597 C C . SER A 1 79 ? -5.301 -3.221 -11.086 1 94.56 79 SER A C 1
ATOM 599 O O . SER A 1 79 ? -5.969 -3.484 -10.086 1 94.56 79 SER A O 1
ATOM 601 N N . ALA A 1 80 ? -4.703 -2.16 -11.273 1 94.38 80 ALA A N 1
ATOM 602 C CA . ALA A 1 80 ? -4.832 -1.085 -10.297 1 94.38 80 ALA A CA 1
ATOM 603 C C . ALA A 1 80 ? -4.762 0.282 -10.969 1 94.38 80 ALA A C 1
ATOM 605 O O . ALA A 1 80 ? -4.168 0.423 -12.039 1 94.38 80 ALA A O 1
ATOM 606 N N . CYS A 1 81 ? -5.43 1.213 -10.367 1 93.69 81 CYS A N 1
ATOM 607 C CA . CYS A 1 81 ? -5.422 2.582 -10.867 1 93.69 81 CYS A CA 1
ATOM 608 C C . CYS A 1 81 ? -4.91 3.549 -9.805 1 93.69 81 CYS A C 1
ATOM 610 O O . CYS A 1 81 ? -5.246 3.418 -8.625 1 93.69 81 CYS A O 1
ATOM 612 N N . TRP A 1 82 ? -4.098 4.438 -10.32 1 90.62 82 TRP A N 1
ATOM 613 C CA . TRP A 1 82 ? -3.67 5.559 -9.492 1 90.62 82 TRP A CA 1
ATOM 614 C C . TRP A 1 82 ? -4.652 6.723 -9.594 1 90.62 82 TRP A C 1
ATOM 616 O O . TRP A 1 82 ? -5.16 7.012 -10.68 1 90.62 82 TRP A O 1
ATOM 626 N N . SER A 1 83 ? -4.93 7.281 -8.422 1 87.62 83 SER A N 1
ATOM 627 C CA . SER A 1 83 ? -5.824 8.438 -8.445 1 87.62 83 SER A CA 1
ATOM 628 C C . SER A 1 83 ? -5.445 9.445 -7.363 1 87.62 83 SER A C 1
ATOM 630 O O . SER A 1 83 ? -4.641 9.141 -6.48 1 87.62 83 SER A O 1
ATOM 632 N N . TYR A 1 84 ? -6 10.711 -7.598 1 87.5 84 TYR A N 1
ATOM 633 C CA . TYR A 1 84 ? -5.945 11.742 -6.566 1 87.5 84 TYR A CA 1
ATOM 634 C C . TYR A 1 84 ? -7.32 11.969 -5.945 1 87.5 84 TYR A C 1
ATOM 636 O O . TYR A 1 84 ? -8.32 12.094 -6.664 1 87.5 84 TYR A O 1
ATOM 644 N N . LYS A 1 85 ? -7.273 11.844 -4.637 1 87 85 LYS A N 1
ATOM 645 C CA . LYS A 1 85 ? -8.477 12.234 -3.91 1 87 85 LYS A CA 1
ATOM 646 C C . LYS A 1 85 ? -8.352 13.648 -3.355 1 87 85 LYS A C 1
ATOM 648 O O . LYS A 1 85 ? -7.5 13.914 -2.508 1 87 85 LYS A O 1
ATOM 653 N N . GLN A 1 86 ? -9.25 14.492 -3.885 1 88.25 86 GLN A N 1
ATOM 654 C CA . GLN A 1 86 ? -9.242 15.867 -3.404 1 88.25 86 GLN A CA 1
ATOM 655 C C . GLN A 1 86 ? -9.984 15.992 -2.078 1 88.25 86 GLN A C 1
ATOM 657 O O . GLN A 1 86 ? -11.148 15.602 -1.976 1 88.25 86 GLN A O 1
ATOM 662 N N . LEU A 1 87 ? -9.328 16.531 -1.096 1 86.94 87 LEU A N 1
ATOM 663 C CA . LEU A 1 87 ? -9.945 16.688 0.216 1 86.94 87 LEU A CA 1
ATOM 664 C C . LEU A 1 87 ? -10.516 18.094 0.379 1 86.94 87 LEU A C 1
ATOM 666 O O . LEU A 1 87 ? -11.539 18.281 1.041 1 86.94 87 LEU A O 1
ATOM 670 N N . GLY A 1 88 ? -9.859 19.094 -0.229 1 87.56 88 GLY A N 1
ATOM 671 C CA . GLY A 1 88 ? -10.289 20.469 -0.11 1 87.56 88 GLY A CA 1
ATOM 672 C C . GLY A 1 88 ? -9.281 21.344 0.61 1 87.56 88 GLY A C 1
ATOM 673 O O . GLY A 1 88 ? -8.32 20.844 1.201 1 87.56 88 GLY A O 1
ATOM 674 N N . PRO A 1 89 ? -9.477 22.641 0.508 1 87.25 89 PRO A N 1
ATOM 675 C CA . PRO A 1 89 ? -8.516 23.609 1.056 1 87.25 89 PRO A CA 1
ATOM 676 C C . PRO A 1 89 ? -8.484 23.609 2.582 1 87.25 89 PRO A C 1
ATOM 678 O O . PRO A 1 89 ? -7.551 24.141 3.186 1 87.25 89 PRO A O 1
ATOM 681 N N . ASP A 1 90 ? -9.516 23.016 3.193 1 89.31 90 ASP A N 1
ATOM 682 C CA . ASP A 1 90 ? -9.562 22.984 4.652 1 89.31 90 ASP A CA 1
ATOM 683 C C . ASP A 1 90 ? -8.797 21.781 5.203 1 89.31 90 ASP A C 1
ATOM 685 O O . ASP A 1 90 ? -8.781 21.547 6.418 1 89.31 90 ASP A O 1
ATOM 689 N N . TYR A 1 91 ? -8.164 21.109 4.23 1 88.31 91 TYR A N 1
ATOM 690 C CA . TYR A 1 91 ? -7.363 19.953 4.641 1 88.31 91 TYR A CA 1
ATOM 691 C C . TYR A 1 91 ? -5.887 20.188 4.359 1 88.31 91 TYR A C 1
ATOM 693 O O . TYR A 1 91 ? -5.531 20.938 3.436 1 88.31 91 TYR A O 1
ATOM 701 N N . SER A 1 92 ? -4.988 19.516 5.184 1 84.56 92 SER A N 1
ATOM 702 C CA . SER A 1 92 ? -3.555 19.484 4.918 1 84.56 92 SER A CA 1
ATOM 703 C C . SER A 1 92 ? -2.996 18.078 5.07 1 84.56 92 SER A C 1
ATOM 705 O O . SER A 1 92 ? -2.99 17.516 6.172 1 84.56 92 SER A O 1
ATOM 707 N N . PRO A 1 93 ? -2.516 17.578 3.961 1 85.44 93 PRO A N 1
ATOM 708 C CA . PRO A 1 93 ? -2.539 18.125 2.6 1 85.44 93 PRO A CA 1
ATOM 709 C C . PRO A 1 93 ? -3.945 18.172 2.008 1 85.44 93 PRO A C 1
ATOM 711 O O . PRO A 1 93 ? -4.848 17.469 2.49 1 85.44 93 PRO A O 1
ATOM 714 N N . PRO A 1 94 ? -4.125 19.016 0.947 1 87.44 94 PRO A N 1
ATOM 715 C CA . PRO A 1 94 ? -5.465 19.156 0.379 1 87.44 94 PRO A CA 1
ATOM 716 C C . PRO A 1 94 ? -5.844 18.016 -0.554 1 87.44 94 PRO A C 1
ATOM 718 O O . PRO A 1 94 ? -6.953 17.984 -1.093 1 87.44 94 PRO A O 1
ATOM 721 N N . PHE A 1 95 ? -4.977 17.125 -0.798 1 87.06 95 PHE A N 1
ATOM 722 C CA . PHE A 1 95 ? -5.258 15.938 -1.589 1 87.06 95 PHE A CA 1
ATOM 723 C C . PHE A 1 95 ? -4.43 14.75 -1.094 1 87.06 95 PHE A C 1
ATOM 725 O O . PHE A 1 95 ? -3.457 14.93 -0.361 1 87.06 95 PHE A O 1
ATOM 732 N N . VAL A 1 96 ? -4.855 13.562 -1.438 1 89.31 96 VAL A N 1
ATOM 733 C CA . VAL A 1 96 ? -4.066 12.367 -1.143 1 89.31 96 VAL A CA 1
ATOM 734 C C . VAL A 1 96 ? -3.984 11.484 -2.383 1 89.31 96 VAL A C 1
ATOM 736 O O . VAL A 1 96 ? -4.922 11.43 -3.18 1 89.31 96 VAL A O 1
ATOM 739 N N . ASN A 1 97 ? -2.832 10.82 -2.492 1 86.75 97 ASN A N 1
ATOM 740 C CA . ASN A 1 97 ? -2.676 9.805 -3.527 1 86.75 97 ASN A CA 1
ATOM 741 C C . ASN A 1 97 ? -3.328 8.484 -3.123 1 86.75 97 ASN A C 1
ATOM 743 O O . ASN A 1 97 ? -3.262 8.086 -1.959 1 86.75 97 ASN A O 1
ATOM 747 N N . GLU A 1 98 ? -3.982 7.871 -4.168 1 91.88 98 GLU A N 1
ATOM 748 C CA . GLU A 1 98 ? -4.605 6.578 -3.896 1 91.88 98 GLU A CA 1
ATOM 749 C C . GLU A 1 98 ? -4.312 5.578 -5.012 1 91.88 98 GLU A C 1
ATOM 751 O O . GLU A 1 98 ? -4.133 5.969 -6.168 1 91.88 98 GLU A O 1
ATOM 756 N N . ILE A 1 99 ? -4.145 4.418 -4.629 1 93.12 99 ILE A N 1
ATOM 757 C CA . ILE A 1 99 ? -4.152 3.291 -5.555 1 93.12 99 ILE A CA 1
ATOM 758 C C . ILE A 1 99 ? -5.371 2.408 -5.285 1 93.12 99 ILE A C 1
ATOM 760 O O . ILE A 1 99 ? -5.664 2.082 -4.133 1 93.12 99 ILE A O 1
ATOM 764 N N . ARG A 1 100 ? -6.105 2.084 -6.371 1 94.38 100 ARG A N 1
ATOM 765 C CA . ARG A 1 100 ? -7.316 1.29 -6.199 1 94.38 100 ARG A CA 1
ATOM 766 C C . ARG A 1 100 ? -7.352 0.122 -7.18 1 94.38 100 ARG A C 1
ATOM 768 O O . ARG A 1 100 ? -6.879 0.241 -8.312 1 94.38 100 ARG A O 1
ATOM 775 N N . CYS A 1 101 ? -7.887 -0.887 -6.641 1 95.94 101 CYS A N 1
ATOM 776 C CA . CYS A 1 101 ? -8.172 -2.006 -7.535 1 95.94 101 CYS A CA 1
ATOM 777 C C . CYS A 1 101 ? -9.203 -1.618 -8.586 1 95.94 101 CYS A C 1
ATOM 779 O O . CYS A 1 101 ? -10.047 -0.75 -8.344 1 95.94 101 CYS A O 1
ATOM 781 N N . THR A 1 102 ? -9.102 -2.279 -9.758 1 94.31 102 THR A N 1
ATOM 782 C CA . THR A 1 102 ? -10.156 -2.16 -10.758 1 94.31 102 THR A CA 1
ATOM 783 C C . THR A 1 102 ? -11.266 -3.178 -10.492 1 94.31 102 THR A C 1
ATOM 785 O O . THR A 1 102 ? -11.234 -3.895 -9.492 1 94.31 102 THR A O 1
ATOM 788 N N . SER A 1 103 ? -12.266 -3.172 -11.359 1 93.06 103 SER A N 1
ATOM 789 C CA . SER A 1 103 ? -13.375 -4.109 -11.219 1 93.06 103 SER A CA 1
ATOM 790 C C . SER A 1 103 ? -12.922 -5.543 -11.5 1 93.06 103 SER A C 1
ATOM 792 O O . SER A 1 103 ? -13.633 -6.492 -11.172 1 93.06 103 SER A O 1
ATOM 794 N N . ASP A 1 104 ? -11.75 -5.711 -12.156 1 90.94 104 ASP A N 1
ATOM 795 C CA . ASP A 1 104 ? -11.164 -7.035 -12.336 1 90.94 104 ASP A CA 1
ATOM 796 C C . ASP A 1 104 ? -10.523 -7.531 -11.039 1 90.94 104 ASP A C 1
ATOM 798 O O . ASP A 1 104 ? -9.398 -7.137 -10.711 1 90.94 104 ASP A O 1
ATOM 802 N N . THR A 1 105 ? -11.156 -8.461 -10.336 1 90.75 105 THR A N 1
ATOM 803 C CA . THR A 1 105 ? -10.711 -8.852 -9 1 90.75 105 THR A CA 1
ATOM 804 C C . THR A 1 105 ? -9.977 -10.195 -9.055 1 90.75 105 THR A C 1
ATOM 806 O O . THR A 1 105 ? -9.68 -10.789 -8.016 1 90.75 105 THR A O 1
ATOM 809 N N . ARG A 1 106 ? -9.695 -10.633 -10.242 1 91.62 106 ARG A N 1
ATOM 810 C CA . ARG A 1 106 ? -9.055 -11.93 -10.375 1 91.62 106 ARG A CA 1
ATOM 811 C C . ARG A 1 106 ? -7.539 -11.781 -10.5 1 91.62 106 ARG A C 1
ATOM 813 O O . ARG A 1 106 ? -7.055 -10.828 -11.109 1 91.62 106 ARG A O 1
ATOM 820 N N . CYS A 1 107 ? -6.828 -12.68 -9.891 1 94.5 107 CYS A N 1
ATOM 821 C CA . CYS A 1 107 ? -5.406 -12.875 -10.141 1 94.5 107 CYS A CA 1
ATOM 822 C C . CYS A 1 107 ? -5.051 -14.352 -10.18 1 94.5 107 CYS A C 1
ATOM 824 O O . CYS A 1 107 ? -5.867 -15.203 -9.812 1 94.5 107 CYS A O 1
ATOM 826 N N . LEU A 1 108 ? -3.934 -14.594 -10.758 1 92.31 108 LEU A N 1
ATOM 827 C CA . LEU A 1 108 ? -3.434 -15.953 -10.891 1 92.31 108 LEU A CA 1
ATOM 828 C C . LEU A 1 108 ? -4.461 -16.844 -11.578 1 92.31 108 LEU A C 1
ATOM 830 O O . LEU A 1 108 ? -4.812 -17.906 -11.062 1 92.31 108 LEU A O 1
ATOM 834 N N . SER A 1 109 ? -5.004 -16.406 -12.703 1 90.81 109 SER A N 1
ATOM 835 C CA . SER A 1 109 ? -5.934 -17.125 -13.57 1 90.81 109 SER A CA 1
ATOM 836 C C . SER A 1 109 ? -7.18 -17.547 -12.805 1 90.81 109 SER A C 1
ATOM 838 O O . SER A 1 109 ? -7.719 -18.625 -13.031 1 90.81 109 SER A O 1
ATOM 840 N N . GLY A 1 110 ? -7.504 -16.75 -11.719 1 91.5 110 GLY A N 1
ATOM 841 C CA . GLY A 1 110 ? -8.734 -17.016 -10.992 1 91.5 110 GLY A CA 1
ATOM 842 C C . GLY A 1 110 ? -8.516 -17.828 -9.727 1 91.5 110 GLY A C 1
ATOM 843 O O . GLY A 1 110 ? -9.445 -18.031 -8.938 1 91.5 110 GLY A O 1
ATOM 844 N N . PHE A 1 111 ? -7.316 -18.312 -9.523 1 91.5 111 PHE A N 1
ATOM 845 C CA . PHE A 1 111 ? -7.035 -19.109 -8.336 1 91.5 111 PHE A CA 1
ATOM 846 C C . PHE A 1 111 ? -6.719 -18.203 -7.145 1 91.5 111 PHE A C 1
ATOM 848 O O . PHE A 1 111 ? -6.535 -18.703 -6.027 1 91.5 111 PHE A O 1
ATOM 855 N N . GLY A 1 112 ? -6.645 -16.891 -7.414 1 92.44 112 GLY A N 1
ATOM 856 C CA . GLY A 1 112 ? -6.504 -15.891 -6.371 1 92.44 112 GLY A CA 1
ATOM 857 C C . GLY A 1 112 ? -7.48 -14.734 -6.516 1 92.44 112 GLY A C 1
ATOM 858 O O . GLY A 1 112 ? -8.367 -14.773 -7.367 1 92.44 112 GLY A O 1
ATOM 859 N N . GLY A 1 113 ? -7.355 -13.805 -5.594 1 92.81 113 GLY A N 1
ATOM 860 C CA . GLY A 1 113 ? -8.18 -12.609 -5.617 1 92.81 113 GLY A CA 1
ATOM 861 C C . GLY A 1 113 ? -7.398 -11.344 -5.316 1 92.81 113 GLY A C 1
ATOM 862 O O . GLY A 1 113 ? -6.434 -11.367 -4.551 1 92.81 113 GLY A O 1
ATOM 863 N N . CYS A 1 114 ? -7.801 -10.258 -6.027 1 95.31 114 CYS A N 1
ATOM 864 C CA . CYS A 1 114 ? -7.152 -8.977 -5.789 1 95.31 114 CYS A CA 1
ATOM 865 C C . CYS A 1 114 ? -7.801 -8.242 -4.621 1 95.31 114 CYS A C 1
ATOM 867 O O . CYS A 1 114 ? -9.016 -8.031 -4.613 1 95.31 114 CYS A O 1
ATOM 869 N N . ILE A 1 115 ? -6.938 -7.848 -3.701 1 93.5 115 ILE A N 1
ATOM 870 C CA . ILE A 1 115 ? -7.383 -7.305 -2.422 1 93.5 115 ILE A CA 1
ATOM 871 C C . ILE A 1 115 ? -6.949 -5.848 -2.301 1 93.5 115 ILE A C 1
ATOM 873 O O . ILE A 1 115 ? -5.77 -5.527 -2.465 1 93.5 115 ILE A O 1
ATOM 877 N N . GLN A 1 116 ? -7.945 -5.039 -1.953 1 93.88 116 GLN A N 1
ATOM 878 C CA . GLN A 1 116 ? -7.637 -3.635 -1.707 1 93.88 116 GLN A CA 1
ATOM 879 C C . GLN A 1 116 ? -6.879 -3.459 -0.394 1 93.88 116 GLN A C 1
ATOM 881 O O . GLN A 1 116 ? -7.379 -3.826 0.672 1 93.88 116 GLN A O 1
ATOM 886 N N . ARG A 1 117 ? -5.656 -2.926 -0.526 1 93.69 117 ARG A N 1
ATOM 887 C CA . ARG A 1 117 ? -4.898 -2.566 0.669 1 93.69 117 ARG A CA 1
ATOM 888 C C . ARG A 1 117 ? -5.125 -1.104 1.039 1 93.69 117 ARG A C 1
ATOM 890 O O . ARG A 1 117 ? -5.066 -0.224 0.178 1 93.69 117 ARG A O 1
ATOM 897 N N . THR A 1 118 ? -5.414 -0.924 2.299 1 91.69 118 THR A N 1
ATOM 898 C CA . THR A 1 118 ? -5.676 0.433 2.766 1 91.69 118 THR A CA 1
ATOM 899 C C . THR A 1 118 ? -4.785 0.78 3.953 1 91.69 118 THR A C 1
ATOM 901 O O . THR A 1 118 ? -4.238 -0.111 4.605 1 91.69 118 THR A O 1
ATOM 904 N N . GLU A 1 119 ? -4.598 2.018 4.09 1 88.94 119 GLU A N 1
ATOM 905 C CA . GLU A 1 119 ? -3.912 2.518 5.277 1 88.94 119 GLU A CA 1
ATOM 906 C C . GLU A 1 119 ? -4.715 3.631 5.949 1 88.94 119 GLU A C 1
ATOM 908 O O . GLU A 1 119 ? -5.512 4.309 5.301 1 88.94 119 GLU A O 1
ATOM 913 N N . ARG A 1 120 ? -4.539 3.688 7.262 1 84 120 ARG A N 1
ATOM 914 C CA . ARG A 1 120 ? -5.059 4.848 7.984 1 84 120 ARG A CA 1
ATOM 915 C C . ARG A 1 120 ? -4.074 6.008 7.938 1 84 120 ARG A C 1
ATOM 917 O O . ARG A 1 120 ? -2.926 5.871 8.367 1 84 120 ARG A O 1
ATOM 924 N N . ARG A 1 121 ? -4.586 7.031 7.438 1 88.44 121 ARG A N 1
ATOM 925 C CA . ARG A 1 121 ? -3.727 8.195 7.273 1 88.44 121 ARG A CA 1
ATOM 926 C C . ARG A 1 121 ? -4.211 9.359 8.125 1 88.44 121 ARG A C 1
ATOM 928 O O . ARG A 1 121 ? -5.391 9.719 8.086 1 88.44 121 ARG A O 1
ATOM 935 N N . ASP A 1 122 ? -3.24 9.922 8.844 1 83.62 122 ASP A N 1
ATOM 936 C CA . ASP A 1 122 ? -3.561 11.109 9.641 1 83.62 122 ASP A CA 1
ATOM 937 C C . ASP A 1 122 ? -3.434 12.383 8.805 1 83.62 122 ASP A C 1
ATOM 939 O O . ASP A 1 122 ? -2.406 12.609 8.156 1 83.62 122 ASP A O 1
ATOM 943 N N . ILE A 1 123 ? -4.484 13.195 8.844 1 86.5 123 ILE A N 1
ATOM 944 C CA . ILE A 1 123 ? -4.496 14.469 8.133 1 86.5 123 ILE A CA 1
ATOM 945 C C . ILE A 1 123 ? -4.965 15.578 9.07 1 86.5 123 ILE A C 1
ATOM 947 O O . ILE A 1 123 ? -5.48 15.305 10.156 1 86.5 123 ILE A O 1
ATOM 951 N N . GLN A 1 124 ? -4.617 16.781 8.695 1 87.06 124 GLN A N 1
ATOM 952 C CA . GLN A 1 124 ? -5.121 17.953 9.422 1 87.06 124 GLN A CA 1
ATOM 953 C C . GLN A 1 124 ? -6.344 18.547 8.727 1 87.06 124 GLN A C 1
ATOM 955 O O . GLN A 1 124 ? -6.375 18.656 7.496 1 87.06 124 GLN A O 1
ATOM 960 N N . HIS A 1 125 ? -7.34 18.75 9.531 1 88.62 125 HIS A N 1
ATOM 961 C CA . HIS A 1 125 ? -8.594 19.328 9.055 1 88.62 125 HIS A CA 1
ATOM 962 C C . HIS A 1 125 ? -8.93 20.609 9.812 1 88.62 125 HIS A C 1
ATOM 964 O O . HIS A 1 125 ? -9.062 20.594 11.039 1 88.62 125 HIS A O 1
ATOM 970 N N . GLN A 1 126 ? -9.023 21.688 9 1 90.19 126 GLN A N 1
ATOM 971 C CA . GLN A 1 126 ? -9.344 22.969 9.617 1 90.19 126 GLN A CA 1
ATOM 972 C C . GLN A 1 126 ? -10.844 23.125 9.812 1 90.19 126 GLN A C 1
ATOM 974 O O . GLN A 1 126 ? -11.609 23.141 8.844 1 90.19 126 GLN A O 1
ATOM 979 N N . ILE A 1 127 ? -11.258 23.203 11.055 1 89.06 127 ILE A N 1
ATOM 980 C CA . ILE A 1 127 ? -12.648 23.453 11.414 1 89.06 127 ILE A CA 1
ATOM 981 C C . ILE A 1 127 ? -12.75 24.703 12.266 1 89.06 127 ILE A C 1
ATOM 983 O O . ILE A 1 127 ? -12.195 24.766 13.367 1 89.06 127 ILE A O 1
ATOM 987 N N . GLY A 1 128 ? -13.531 25.703 11.703 1 90.56 128 GLY A N 1
ATOM 988 C CA . GLY A 1 128 ? -13.688 26.938 12.438 1 90.56 128 GLY A CA 1
ATOM 989 C C . GLY A 1 128 ? -12.359 27.641 12.711 1 90.56 128 GLY A C 1
ATOM 990 O O . GLY A 1 128 ? -12.141 28.156 13.805 1 90.56 128 GLY A O 1
ATOM 991 N N . GLY A 1 129 ? -11.461 27.469 11.867 1 88.06 129 GLY A N 1
ATOM 992 C CA . GLY A 1 129 ? -10.172 28.141 11.992 1 88.06 129 GLY A CA 1
ATOM 993 C C . GLY A 1 129 ? -9.172 27.359 12.828 1 88.06 129 GLY A C 1
ATOM 994 O O . GLY A 1 129 ? -8.039 27.797 13.016 1 88.06 129 GLY A O 1
ATOM 995 N N . ILE A 1 130 ? -9.672 26.188 13.375 1 90.19 130 ILE A N 1
ATOM 996 C CA . ILE A 1 130 ? -8.812 25.391 14.234 1 90.19 130 ILE A CA 1
ATOM 997 C C . ILE A 1 130 ? -8.461 24.078 13.531 1 90.19 130 ILE A C 1
ATOM 999 O O . ILE A 1 130 ? -9.344 23.391 13 1 90.19 130 ILE A O 1
ATOM 1003 N N . TRP A 1 131 ? -7.137 23.812 13.508 1 84.25 131 TRP A N 1
ATOM 1004 C CA . TRP A 1 131 ? -6.688 22.578 12.898 1 84.25 131 TRP A CA 1
ATOM 1005 C C . TRP A 1 131 ? -6.84 21.406 13.859 1 84.25 131 TRP A C 1
ATOM 1007 O O . TRP A 1 131 ? -6.438 21.5 15.023 1 84.25 131 TRP A O 1
ATOM 1017 N N . ARG A 1 132 ? -7.426 20.391 13.297 1 85.75 132 ARG A N 1
ATOM 1018 C CA . ARG A 1 132 ? -7.621 19.156 14.07 1 85.75 132 ARG A CA 1
ATOM 1019 C C . ARG A 1 132 ? -7.141 17.938 13.289 1 85.75 132 ARG A C 1
ATOM 1021 O O . ARG A 1 132 ? -7.18 17.922 12.062 1 85.75 132 ARG A O 1
ATOM 1028 N N . ARG A 1 133 ? -6.68 16.953 14.023 1 82.75 133 ARG A N 1
ATOM 1029 C CA . ARG A 1 133 ? -6.238 15.711 13.406 1 82.75 133 ARG A CA 1
ATOM 1030 C C . ARG A 1 133 ? -7.43 14.82 13.055 1 82.75 133 ARG A C 1
ATOM 1032 O O . ARG A 1 133 ? -8.359 14.688 13.844 1 82.75 133 ARG A O 1
ATOM 1039 N N . GLU A 1 134 ? -7.41 14.383 11.828 1 84.5 134 GLU A N 1
ATOM 1040 C CA . GLU A 1 134 ? -8.406 13.438 11.344 1 84.5 134 GLU A CA 1
ATOM 1041 C C . GLU A 1 134 ? -7.746 12.258 10.641 1 84.5 134 GLU A C 1
ATOM 1043 O O . GLU A 1 134 ? -6.66 12.391 10.07 1 84.5 134 GLU A O 1
ATOM 1048 N N . THR A 1 135 ? -8.383 11.078 10.812 1 84.38 135 THR A N 1
ATOM 1049 C CA . THR A 1 135 ? -7.836 9.883 10.164 1 84.38 135 THR A CA 1
ATOM 1050 C C . THR A 1 135 ? -8.688 9.484 8.961 1 84.38 135 THR A C 1
ATOM 1052 O O . THR A 1 135 ? -9.914 9.5 9.031 1 84.38 135 THR A O 1
ATOM 1055 N N . LEU A 1 136 ? -8 9.25 7.867 1 85.69 136 L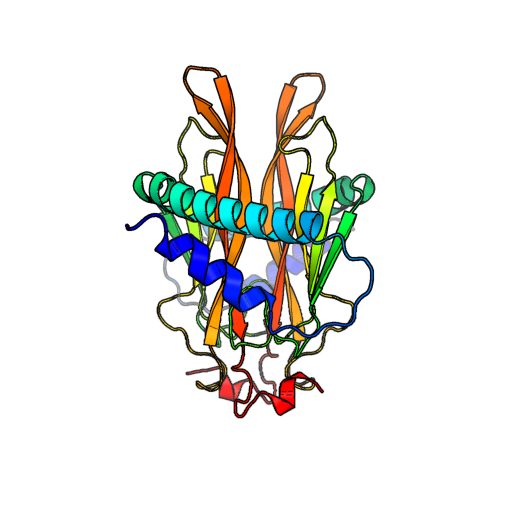EU A N 1
ATOM 1056 C CA . LEU A 1 136 ? -8.656 8.82 6.641 1 85.69 136 LEU A CA 1
ATOM 1057 C C . LEU A 1 136 ? -8.148 7.449 6.207 1 85.69 136 LEU A C 1
ATOM 1059 O O . LEU A 1 136 ? -6.957 7.152 6.348 1 85.69 136 LEU A O 1
ATOM 1063 N N . SER A 1 137 ? -9.141 6.578 5.719 1 88 137 SER A N 1
ATOM 1064 C CA . SER A 1 137 ? -8.727 5.332 5.078 1 88 137 SER A CA 1
ATOM 1065 C C . SER A 1 137 ? -8.375 5.555 3.611 1 88 137 SER A C 1
ATOM 1067 O O . SER A 1 137 ? -9.211 6.035 2.836 1 88 137 SER A O 1
ATOM 1069 N N . VAL A 1 138 ? -7.16 5.277 3.221 1 92.12 138 VAL A N 1
ATOM 1070 C CA . VAL A 1 138 ? -6.676 5.543 1.872 1 92.12 138 VAL A CA 1
ATOM 1071 C C . VAL A 1 138 ? -6.219 4.238 1.219 1 92.12 138 VAL A C 1
ATOM 1073 O O . VAL A 1 138 ? -5.508 3.443 1.837 1 92.12 138 VAL A O 1
ATOM 1076 N N . GLY A 1 139 ? -6.73 3.99 -0.038 1 93.94 139 GLY A N 1
ATOM 1077 C CA . GLY A 1 139 ? -6.215 2.863 -0.801 1 93.94 139 GLY A CA 1
ATOM 1078 C C . GLY A 1 139 ? -4.758 3.018 -1.182 1 93.94 139 GLY A C 1
ATOM 1079 O O . GLY A 1 139 ? -4.359 4.039 -1.747 1 93.94 139 GLY A O 1
ATOM 1080 N N . VAL A 1 140 ? -3.914 1.929 -0.937 1 94.56 140 VAL A N 1
ATOM 1081 C CA . VAL A 1 140 ? -2.486 2.125 -1.159 1 94.56 140 VAL A CA 1
ATOM 1082 C C . VAL A 1 140 ? -1.966 1.072 -2.137 1 94.56 140 VAL A C 1
ATOM 1084 O O . VAL A 1 140 ? -0.859 1.2 -2.666 1 94.56 140 VAL A O 1
ATOM 1087 N N . ASP A 1 141 ? -2.736 0.039 -2.336 1 94.81 141 ASP A N 1
ATOM 1088 C CA . ASP A 1 141 ? -2.336 -0.969 -3.312 1 94.81 141 ASP A CA 1
ATOM 1089 C C . ASP A 1 141 ? -3.475 -1.947 -3.592 1 94.81 141 ASP A C 1
ATOM 1091 O O . ASP A 1 141 ? -4.461 -1.982 -2.855 1 94.81 141 ASP A O 1
ATOM 1095 N N . CYS A 1 142 ? -3.342 -2.586 -4.676 1 96.06 142 CYS A N 1
ATOM 1096 C CA . CYS A 1 142 ? -4.156 -3.75 -5.012 1 96.06 142 CYS A CA 1
ATOM 1097 C C . CYS A 1 142 ? -3.299 -5.004 -5.117 1 96.06 142 CYS A C 1
ATOM 1099 O O . CYS A 1 142 ? -2.555 -5.172 -6.086 1 96.06 142 CYS A O 1
ATOM 1101 N N . ASP A 1 143 ? -3.443 -5.875 -4.137 1 95.12 143 ASP A N 1
ATOM 1102 C CA . ASP A 1 143 ? -2.539 -7.004 -3.928 1 95.12 143 ASP A CA 1
ATOM 1103 C C . ASP A 1 143 ? -3.244 -8.328 -4.195 1 95.12 143 ASP A C 1
ATOM 1105 O O . ASP A 1 143 ? -4.441 -8.469 -3.936 1 95.12 143 ASP A O 1
ATOM 1109 N N . CYS A 1 144 ? -2.473 -9.25 -4.742 1 95.44 144 CYS A N 1
ATOM 1110 C CA . CYS A 1 144 ? -3.023 -10.578 -5 1 95.44 144 CYS A CA 1
ATOM 1111 C C . CYS A 1 144 ? -2.908 -11.461 -3.764 1 95.44 144 CYS A C 1
ATOM 1113 O O . CYS A 1 144 ? -1.855 -11.516 -3.125 1 95.44 144 CYS A O 1
ATOM 1115 N N . GLY A 1 145 ? -3.986 -12.102 -3.402 1 94.12 145 GLY A N 1
ATOM 1116 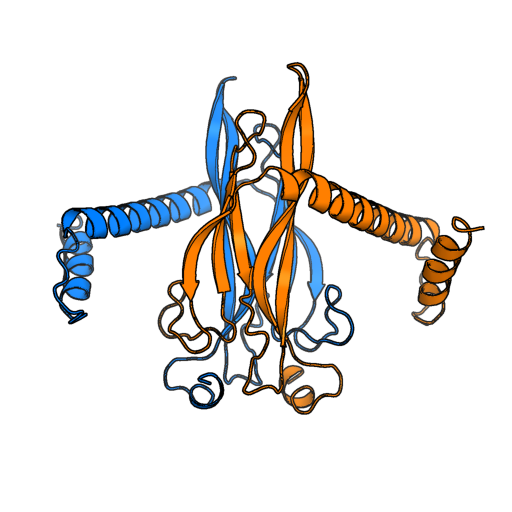C CA . GLY A 1 145 ? -4.035 -13.102 -2.346 1 94.12 145 GLY A CA 1
ATOM 1117 C C . GLY A 1 145 ? -4.699 -14.398 -2.777 1 94.12 145 GLY A C 1
ATOM 1118 O O . GLY A 1 145 ? -5.371 -14.438 -3.807 1 94.12 145 GLY A O 1
ATOM 1119 N N . VAL A 1 146 ? -4.375 -15.43 -2.014 1 93.62 146 VAL A N 1
ATOM 1120 C CA . VAL A 1 146 ? -4.961 -16.734 -2.309 1 93.62 146 VAL A CA 1
ATOM 1121 C C . VAL A 1 146 ? -5.832 -17.172 -1.138 1 93.62 146 VAL A C 1
ATOM 1123 O O . VAL A 1 146 ? -5.555 -16.844 0.016 1 93.62 146 VAL A O 1
ATOM 1126 N N . MET A 1 147 ? -6.871 -17.938 -1.48 1 92.31 147 MET A N 1
ATOM 1127 C CA . MET A 1 147 ? -7.793 -18.406 -0.453 1 92.31 147 MET A CA 1
ATOM 1128 C C . MET A 1 147 ? -7.164 -19.516 0.378 1 92.31 147 MET A C 1
ATOM 1130 O O . MET A 1 147 ? -6.473 -20.391 -0.161 1 92.31 147 MET A O 1
ATOM 1134 N N . VAL A 1 148 ? -7.488 -19.359 1.716 1 91.38 148 VAL A N 1
ATOM 1135 C CA . VAL A 1 148 ? -7.078 -20.453 2.594 1 91.38 148 VAL A CA 1
ATOM 1136 C C . VAL A 1 148 ? -7.688 -21.766 2.102 1 91.38 148 VAL A C 1
ATOM 1138 O O . VAL A 1 148 ? -8.875 -21.828 1.771 1 91.38 148 VAL A O 1
ATOM 1141 N N . GLY A 1 149 ? -6.863 -22.766 2.014 1 90 149 GLY A N 1
ATOM 1142 C CA . GLY A 1 149 ? -7.367 -24.078 1.615 1 90 149 GLY A CA 1
ATOM 1143 C C . GLY A 1 149 ? -7.539 -24.219 0.115 1 90 149 GLY A C 1
ATOM 1144 O O . GLY A 1 149 ? -7.867 -25.297 -0.378 1 90 149 GLY A O 1
ATOM 1145 N N . GLY A 1 150 ? -7.375 -23.125 -0.625 1 88.56 150 GLY A N 1
ATOM 1146 C CA . GLY A 1 150 ? -7.512 -23.188 -2.072 1 88.56 150 GLY A CA 1
ATOM 1147 C C . GLY A 1 150 ? -6.379 -23.938 -2.748 1 88.56 150 GLY A C 1
ATOM 1148 O O . GLY A 1 150 ? -5.449 -24.391 -2.082 1 88.56 150 GLY A O 1
ATOM 1149 N N . ALA A 1 151 ? -6.488 -24.094 -4.082 1 87.44 151 ALA A N 1
ATOM 1150 C CA . ALA A 1 151 ? -5.582 -24.906 -4.891 1 87.44 151 ALA A CA 1
ATOM 1151 C C . ALA A 1 151 ? -4.148 -24.391 -4.785 1 87.44 151 ALA A C 1
ATOM 1153 O O . ALA A 1 151 ? -3.197 -25.172 -4.836 1 87.44 151 ALA A O 1
ATOM 1154 N N . LEU A 1 152 ? -4.027 -23.125 -4.598 1 89.12 152 LEU A N 1
ATOM 1155 C CA . LEU A 1 152 ? -2.686 -22.547 -4.617 1 89.12 152 LEU A CA 1
ATOM 1156 C C . LEU A 1 152 ? -2.119 -22.438 -3.203 1 89.12 152 LEU A C 1
ATOM 1158 O O . LEU A 1 152 ? -0.928 -22.172 -3.027 1 89.12 152 LEU A O 1
ATOM 1162 N N . HIS A 1 153 ? -2.877 -22.703 -2.236 1 89.62 153 HIS A N 1
ATOM 1163 C CA . HIS A 1 153 ? -2.465 -22.547 -0.846 1 89.62 153 HIS A CA 1
ATOM 1164 C C . HIS A 1 153 ? -1.179 -23.328 -0.565 1 89.62 153 HIS A C 1
ATOM 1166 O O . HIS A 1 153 ? -0.238 -22.781 0.017 1 89.62 153 HIS A O 1
ATOM 1172 N N . PRO A 1 154 ? -1.018 -24.531 -1.066 1 84.75 154 PRO A N 1
ATOM 1173 C CA . PRO A 1 154 ? 0.19 -25.297 -0.767 1 84.75 154 PRO A CA 1
ATOM 1174 C C . PRO A 1 154 ? 1.446 -24.703 -1.395 1 84.75 154 PRO A C 1
ATOM 1176 O O . PRO A 1 154 ? 2.559 -24.969 -0.94 1 84.75 154 PRO A O 1
ATOM 1179 N N . PHE A 1 155 ? 1.231 -23.859 -2.381 1 83.19 155 PHE A N 1
ATOM 1180 C CA . PHE A 1 155 ? 2.371 -23.312 -3.109 1 83.19 155 PHE A CA 1
ATOM 1181 C C . PHE A 1 155 ? 2.838 -22 -2.48 1 83.19 155 PHE A C 1
ATOM 1183 O O . PHE A 1 155 ? 3.832 -21.422 -2.918 1 83.19 155 PHE A O 1
ATOM 1190 N N . ILE A 1 156 ? 2.154 -21.469 -1.588 1 87.25 156 ILE A N 1
ATOM 1191 C CA . ILE A 1 156 ? 2.521 -20.203 -0.975 1 87.25 156 ILE A CA 1
ATOM 1192 C C . ILE A 1 156 ? 3.375 -20.453 0.267 1 87.25 156 ILE A C 1
ATOM 1194 O O . ILE A 1 156 ? 4.273 -19.672 0.581 1 87.25 156 ILE A O 1
ATOM 1198 N N . ARG A 1 157 ? 3.051 -21.531 1.045 1 72.12 157 ARG A N 1
ATOM 1199 C CA . ARG A 1 157 ? 3.752 -21.844 2.285 1 72.12 157 ARG A CA 1
ATOM 1200 C C . ARG A 1 157 ? 5.188 -22.281 2.008 1 72.12 157 ARG A C 1
ATOM 1202 O O . ARG A 1 157 ? 5.477 -22.859 0.963 1 72.12 157 ARG A O 1
ATOM 1209 N N . ALA A 1 158 ? 6.234 -21.438 2.277 1 53.41 158 ALA A N 1
ATOM 1210 C CA . ALA A 1 158 ? 7.508 -22.156 2.283 1 53.41 158 ALA A CA 1
ATOM 1211 C C . ALA A 1 158 ? 7.461 -23.344 3.244 1 53.41 158 ALA A C 1
ATOM 1213 O O . ALA A 1 158 ? 6.688 -23.344 4.207 1 53.41 158 ALA A O 1
ATOM 1214 N N . MET B 1 1 ? 33.031 16.031 -15.672 1 25.27 1 MET B N 1
ATOM 1215 C CA . MET B 1 1 ? 32.812 14.875 -16.547 1 25.27 1 MET B CA 1
ATOM 1216 C C . MET B 1 1 ? 31.672 14.023 -16.031 1 25.27 1 MET B C 1
ATOM 1218 O O . MET B 1 1 ? 31.172 13.148 -16.734 1 25.27 1 MET B O 1
ATOM 1222 N N . LYS B 1 2 ? 31.453 14.062 -14.727 1 31.06 2 LYS B N 1
ATOM 1223 C CA . LYS B 1 2 ? 30.453 13.234 -14.055 1 31.06 2 LYS B CA 1
ATOM 1224 C C . LYS B 1 2 ? 29.047 13.742 -14.32 1 31.06 2 LYS B C 1
ATOM 1226 O O . LYS B 1 2 ? 28.078 13 -14.156 1 31.06 2 LYS B O 1
ATOM 1231 N N . ARG B 1 3 ? 28.875 15.055 -14.547 1 36.81 3 ARG B N 1
ATOM 1232 C CA . ARG B 1 3 ? 27.531 15.586 -14.789 1 36.81 3 ARG B CA 1
ATOM 1233 C C . ARG B 1 3 ? 27 15.148 -16.156 1 36.81 3 ARG B C 1
ATOM 1235 O O . ARG B 1 3 ? 25.797 15.172 -16.391 1 36.81 3 ARG B O 1
ATOM 1242 N N . LEU B 1 4 ? 27.906 14.836 -17.062 1 35.69 4 LEU B N 1
ATOM 1243 C CA . LEU B 1 4 ? 27.484 14.57 -18.438 1 35.69 4 LEU B CA 1
ATOM 1244 C C . LEU B 1 4 ? 26.969 13.141 -18.578 1 35.69 4 LEU B C 1
ATOM 1246 O O . LEU B 1 4 ? 26.156 12.859 -19.469 1 35.69 4 LEU B O 1
ATOM 1250 N N . LEU B 1 5 ? 27.391 12.258 -17.672 1 35.94 5 LEU B N 1
ATOM 1251 C CA . LEU B 1 5 ? 27.031 10.859 -17.906 1 35.94 5 LEU B CA 1
ATOM 1252 C C . LEU B 1 5 ? 25.594 10.602 -17.453 1 35.94 5 LEU B C 1
ATOM 1254 O O . LEU B 1 5 ? 24.906 9.742 -18.016 1 35.94 5 LEU B O 1
ATOM 1258 N N . VAL B 1 6 ? 25.125 11.352 -16.453 1 32.75 6 VAL B N 1
ATOM 1259 C CA . VAL B 1 6 ? 23.797 11.055 -15.961 1 32.75 6 VAL B CA 1
ATOM 1260 C C . VAL B 1 6 ? 22.75 11.555 -16.953 1 32.75 6 VAL B C 1
ATOM 1262 O O . VAL B 1 6 ? 21.688 10.945 -17.125 1 32.75 6 VAL B O 1
ATOM 1265 N N . LEU B 1 7 ? 23.078 12.508 -17.812 1 35.12 7 LEU B N 1
ATOM 1266 C CA . LEU B 1 7 ? 22.156 13.023 -18.812 1 35.12 7 LEU B CA 1
ATOM 1267 C C . LEU B 1 7 ? 22.047 12.07 -20 1 35.12 7 LEU B C 1
ATOM 1269 O O . LEU B 1 7 ? 20.969 11.906 -20.562 1 35.12 7 LEU B O 1
ATOM 1273 N N . ALA B 1 8 ? 23.078 11.375 -20.281 1 35.91 8 ALA B N 1
ATOM 1274 C CA . ALA B 1 8 ? 23.047 10.508 -21.453 1 35.91 8 ALA B CA 1
ATOM 1275 C C . ALA B 1 8 ? 22.188 9.273 -21.203 1 35.91 8 ALA B C 1
ATOM 1277 O O . ALA B 1 8 ? 21.469 8.812 -22.094 1 35.91 8 ALA B O 1
ATOM 1278 N N . ALA B 1 9 ? 22.188 8.82 -20 1 34.66 9 ALA B N 1
ATOM 1279 C CA . ALA B 1 9 ? 21.469 7.562 -19.797 1 34.66 9 ALA B CA 1
ATOM 1280 C C . ALA B 1 9 ? 19.953 7.781 -19.828 1 34.66 9 ALA B C 1
ATOM 1282 O O . ALA B 1 9 ? 19.203 6.871 -20.172 1 34.66 9 ALA B O 1
ATOM 1283 N N . ILE B 1 10 ? 19.438 8.938 -19.578 1 34.66 10 ILE B N 1
ATOM 1284 C CA . ILE B 1 10 ? 18 9.18 -19.625 1 34.66 10 ILE B CA 1
ATOM 1285 C C . ILE B 1 10 ? 17.562 9.344 -21.062 1 34.66 10 ILE B C 1
ATOM 1287 O O . ILE B 1 10 ? 16.453 8.945 -21.438 1 34.66 10 ILE B O 1
ATOM 1291 N N . LEU B 1 11 ? 18.469 9.68 -21.969 1 32.78 11 LEU B N 1
ATOM 1292 C CA . LEU B 1 11 ? 18.062 9.945 -23.344 1 32.78 11 LEU B CA 1
ATOM 1293 C C . LEU B 1 11 ? 17.828 8.648 -24.109 1 32.78 11 LEU B C 1
ATOM 1295 O O . LEU B 1 11 ? 17.094 8.625 -25.094 1 32.78 11 LEU B O 1
ATOM 1299 N N . VAL B 1 12 ? 18.547 7.59 -23.75 1 36 12 VAL B N 1
ATOM 1300 C CA . VAL B 1 12 ? 18.453 6.422 -24.609 1 36 12 VAL B CA 1
ATOM 1301 C C . VAL B 1 12 ? 17.109 5.73 -24.422 1 36 12 VAL B C 1
ATOM 1303 O O . VAL B 1 12 ? 16.562 5.152 -25.359 1 36 12 VAL B O 1
ATOM 1306 N N . VAL B 1 13 ? 16.5 5.875 -23.266 1 34.47 13 VAL B N 1
ATOM 1307 C CA . VAL B 1 13 ? 15.297 5.059 -23.078 1 34.47 13 VAL B CA 1
ATOM 1308 C C . VAL B 1 13 ? 14.117 5.707 -23.812 1 34.47 13 VAL B C 1
ATOM 1310 O O . VAL B 1 13 ? 13.086 5.066 -24.031 1 34.47 13 VAL B O 1
ATOM 1313 N N . ALA B 1 14 ? 14.305 6.887 -24.219 1 29.67 14 ALA B N 1
ATOM 1314 C CA . ALA B 1 14 ? 13.195 7.527 -24.938 1 29.67 14 ALA B CA 1
ATOM 1315 C C . ALA B 1 14 ? 13.047 6.961 -26.344 1 29.67 14 ALA B C 1
ATOM 1317 O O . ALA B 1 14 ? 11.953 6.988 -26.906 1 29.67 14 ALA B O 1
ATOM 1318 N N . LYS B 1 15 ? 14.117 6.629 -26.969 1 31.81 15 LYS B N 1
ATOM 1319 C CA . LYS B 1 15 ? 13.977 6.355 -28.406 1 31.81 15 LYS B CA 1
ATOM 1320 C C . LYS B 1 15 ? 13.258 5.031 -28.641 1 31.81 15 LYS B C 1
ATOM 1322 O O . LYS B 1 15 ? 12.625 4.836 -29.672 1 31.81 15 LYS B O 1
ATOM 1327 N N . ALA B 1 16 ? 13.477 3.998 -27.859 1 32.16 16 ALA B N 1
ATOM 1328 C CA . ALA B 1 16 ? 12.992 2.73 -28.391 1 32.16 16 ALA B CA 1
ATOM 1329 C C . ALA B 1 16 ? 11.469 2.662 -28.344 1 32.16 16 ALA B C 1
ATOM 1331 O O . ALA B 1 16 ? 10.875 1.667 -28.766 1 32.16 16 ALA B O 1
ATOM 1332 N N . GLN B 1 17 ? 10.82 3.334 -27.391 1 30.3 17 GLN B N 1
ATOM 1333 C CA . GLN B 1 17 ? 9.398 3.012 -27.453 1 30.3 17 GLN B CA 1
ATOM 1334 C C . GLN B 1 17 ? 8.734 3.68 -28.641 1 30.3 17 GLN B C 1
ATOM 1336 O O . GLN B 1 17 ? 8.82 4.898 -28.812 1 30.3 17 GLN B O 1
ATOM 1341 N N . GLY B 1 18 ? 8.852 3.025 -29.766 1 31.38 18 GLY B N 1
ATOM 1342 C CA . GLY B 1 18 ? 8.234 3.299 -31.062 1 31.38 18 GLY B CA 1
ATOM 1343 C C . GLY B 1 18 ? 6.797 3.777 -30.953 1 31.38 18 GLY B C 1
ATOM 1344 O O . GLY B 1 18 ? 5.918 3.311 -31.672 1 31.38 18 GLY B O 1
ATOM 1345 N N . GLY B 1 19 ? 6.305 4.145 -29.766 1 31.31 19 GLY B N 1
ATOM 1346 C CA . GLY B 1 19 ? 4.875 4.348 -29.953 1 31.31 19 GLY B CA 1
ATOM 1347 C C . GLY B 1 19 ? 4.551 5.387 -31.016 1 31.31 19 GLY B C 1
ATOM 1348 O O . GLY B 1 19 ? 5.402 6.199 -31.375 1 31.31 19 GLY B O 1
ATOM 1349 N N . ASN B 1 20 ? 3.572 5.137 -31.828 1 33.12 20 ASN B N 1
ATOM 1350 C CA . ASN B 1 20 ? 2.908 5.977 -32.812 1 33.12 20 ASN B CA 1
ATOM 1351 C C . ASN B 1 20 ? 2.832 7.43 -32.375 1 33.12 20 ASN B C 1
ATOM 1353 O O . ASN B 1 20 ? 2.811 7.711 -31.172 1 33.12 20 ASN B O 1
ATOM 1357 N N . GLU B 1 21 ? 3.014 8.453 -33.344 1 34.81 21 GLU B N 1
ATOM 1358 C CA . GLU B 1 21 ? 3.197 9.891 -33.531 1 34.81 21 GLU B CA 1
ATOM 1359 C C . GLU B 1 21 ? 2.084 10.664 -32.812 1 34.81 21 GLU B C 1
ATOM 1361 O O . GLU B 1 21 ? 1.484 11.57 -33.406 1 34.81 21 GLU B O 1
ATOM 1366 N N . GLY B 1 22 ? 1.148 10.156 -32.219 1 34.81 22 GLY B N 1
ATOM 1367 C CA . GLY B 1 22 ? 0.281 11.281 -31.891 1 34.81 22 GLY B CA 1
ATOM 1368 C C . GLY B 1 22 ? 1 12.406 -31.172 1 34.81 22 GLY B C 1
ATOM 1369 O O . GLY B 1 22 ? 2.057 12.195 -30.578 1 34.81 22 GLY B O 1
ATOM 1370 N N . ASP B 1 23 ? 0.862 13.727 -31.578 1 36.66 23 ASP B N 1
ATOM 1371 C CA . ASP B 1 23 ? 1.45 15.016 -31.203 1 36.66 23 ASP B CA 1
ATOM 1372 C C . ASP B 1 23 ? 1.681 15.109 -29.703 1 36.66 23 ASP B C 1
ATOM 1374 O O . ASP B 1 23 ? 0.803 15.555 -28.953 1 36.66 23 ASP B O 1
ATOM 1378 N N . SER B 1 24 ? 2.059 14.016 -29.172 1 37.66 24 SER B N 1
ATOM 1379 C CA . SER B 1 24 ? 2.381 14.195 -27.766 1 37.66 24 SER B CA 1
ATOM 1380 C C . SER B 1 24 ? 3.584 15.125 -27.594 1 37.66 24 SER B C 1
ATOM 1382 O O . SER B 1 24 ? 4.605 14.953 -28.25 1 37.66 24 SER B O 1
ATOM 1384 N N . ASP B 1 25 ? 3.311 16.391 -27.203 1 37.53 25 ASP B N 1
ATOM 1385 C CA . ASP B 1 25 ? 4.316 17.422 -26.984 1 37.53 25 ASP B CA 1
ATOM 1386 C C . ASP B 1 25 ? 5.527 16.859 -26.234 1 37.53 25 ASP B C 1
ATOM 1388 O O . ASP B 1 25 ? 5.387 16.297 -25.141 1 37.53 25 ASP B O 1
ATOM 1392 N N . PRO B 1 26 ? 6.594 16.531 -26.953 1 42.66 26 PRO B N 1
ATOM 1393 C CA . PRO B 1 26 ? 7.836 16.047 -26.359 1 42.66 26 PRO B CA 1
ATOM 1394 C C . PRO B 1 26 ? 8.234 16.812 -25.109 1 42.66 26 PRO B C 1
ATOM 1396 O O . PRO B 1 26 ? 8.867 16.234 -24.203 1 42.66 26 PRO B O 1
ATOM 1399 N N . GLU B 1 27 ? 7.844 18.016 -25.094 1 41.53 27 GLU B N 1
ATOM 1400 C CA . GLU B 1 27 ? 8.172 18.828 -23.938 1 41.53 27 GLU B CA 1
ATOM 1401 C C . GLU B 1 27 ? 7.371 18.391 -22.719 1 41.53 27 GLU B C 1
ATOM 1403 O O . GLU B 1 27 ? 7.898 18.375 -21.594 1 41.53 27 GLU B O 1
ATOM 1408 N N . ALA B 1 28 ? 6.098 18.031 -22.844 1 42.22 28 ALA B N 1
ATOM 1409 C CA . ALA B 1 28 ? 5.27 17.594 -21.719 1 42.22 28 ALA B CA 1
ATOM 1410 C C . ALA B 1 28 ? 5.699 16.219 -21.234 1 42.22 28 ALA B C 1
ATOM 1412 O O . ALA B 1 28 ? 5.734 15.961 -20.031 1 42.22 28 ALA B O 1
ATOM 1413 N N . ALA B 1 29 ? 6.043 15.297 -22.016 1 42 29 ALA B N 1
ATOM 1414 C CA . ALA B 1 29 ? 6.586 13.992 -21.641 1 42 29 ALA B CA 1
ATOM 1415 C C . ALA B 1 29 ? 7.914 14.141 -20.906 1 42 29 ALA B C 1
ATOM 1417 O O . ALA B 1 29 ? 8.164 13.461 -19.906 1 42 29 ALA B O 1
ATOM 1418 N N . LEU B 1 30 ? 8.719 15.016 -21.391 1 38.25 30 LEU B N 1
ATOM 1419 C CA . LEU B 1 30 ? 10.016 15.273 -20.766 1 38.25 30 LEU B CA 1
ATOM 1420 C C . LEU B 1 30 ? 9.836 15.93 -19.406 1 38.25 30 LEU B C 1
ATOM 1422 O O . LEU B 1 30 ? 10.547 15.586 -18.453 1 38.25 30 LEU B O 1
ATOM 1426 N N . LYS B 1 31 ? 8.875 16.797 -19.328 1 42.91 31 LYS B N 1
ATOM 1427 C CA . LYS B 1 31 ? 8.594 17.391 -18.031 1 42.91 31 LYS B CA 1
ATOM 1428 C C . LYS B 1 31 ? 8.094 16.344 -17.047 1 42.91 31 LYS B C 1
ATOM 1430 O O . LYS B 1 31 ? 8.445 16.375 -15.859 1 42.91 31 LYS B O 1
ATOM 1435 N N . THR B 1 32 ? 7.379 15.344 -17.547 1 41.59 32 THR B N 1
ATOM 1436 C CA . THR B 1 32 ? 6.926 14.234 -16.719 1 41.59 32 THR B CA 1
ATOM 1437 C C . THR B 1 32 ? 8.109 13.367 -16.281 1 41.59 32 THR B C 1
ATOM 1439 O O . THR B 1 32 ? 8.188 12.953 -15.117 1 41.59 32 THR B O 1
ATOM 1442 N N . VAL B 1 33 ? 8.953 13.109 -17.156 1 41.06 33 VAL B N 1
ATOM 1443 C CA . VAL B 1 33 ? 10.148 12.336 -16.828 1 41.06 33 VAL B CA 1
ATOM 1444 C C . VAL B 1 33 ? 11.047 13.133 -15.891 1 41.06 33 VAL B C 1
ATOM 1446 O O . VAL B 1 33 ? 11.625 12.578 -14.953 1 41.06 33 VAL B O 1
ATOM 1449 N N . GLU B 1 34 ? 11.188 14.328 -16.219 1 40.09 34 GLU B N 1
ATOM 1450 C CA . GLU B 1 34 ? 12 15.188 -15.352 1 40.09 34 GLU B CA 1
ATOM 1451 C C . GLU B 1 34 ? 11.375 15.32 -13.969 1 40.09 34 GLU B C 1
ATOM 1453 O O . GLU B 1 34 ? 12.078 15.211 -12.953 1 40.09 34 GLU B O 1
ATOM 1458 N N . GLN B 1 35 ? 10.094 15.508 -13.914 1 39.03 35 GLN B N 1
ATOM 1459 C CA . GLN B 1 35 ? 9.398 15.562 -12.633 1 39.03 35 GLN B CA 1
ATOM 1460 C C . GLN B 1 35 ? 9.461 14.219 -11.922 1 39.03 35 GLN B C 1
ATOM 1462 O O . GLN B 1 35 ? 9.633 14.172 -10.695 1 39.03 35 GLN B O 1
ATOM 1467 N N . LYS B 1 36 ? 9.516 13.211 -12.781 1 43.16 36 LYS B N 1
ATOM 1468 C CA . LYS B 1 36 ? 9.734 11.883 -12.219 1 43.16 36 LYS B CA 1
ATOM 1469 C C . LYS B 1 36 ? 11.156 11.742 -11.672 1 43.16 36 LYS B C 1
ATOM 1471 O O . LYS B 1 36 ? 11.359 11.188 -10.594 1 43.16 36 LYS B O 1
ATOM 1476 N N . GLY B 1 37 ? 12 12.141 -12.5 1 40.56 37 GLY B N 1
ATOM 1477 C CA . GLY B 1 37 ? 13.391 12.117 -12.062 1 40.56 37 GLY B CA 1
ATOM 1478 C C . GLY B 1 37 ? 13.648 12.969 -10.836 1 40.56 37 GLY B C 1
ATOM 1479 O O . GLY B 1 37 ? 14.328 12.539 -9.906 1 40.56 37 GLY B O 1
ATOM 1480 N N . GLU B 1 38 ? 13.164 14.195 -10.953 1 43.31 38 GLU B N 1
ATOM 1481 C CA . GLU B 1 38 ? 13.328 15.062 -9.789 1 43.31 38 GLU B CA 1
ATOM 1482 C C . GLU B 1 38 ? 12.617 14.492 -8.57 1 43.31 38 GLU B C 1
ATOM 1484 O O . GLU B 1 38 ? 13.133 14.562 -7.453 1 43.31 38 GLU B O 1
ATOM 1489 N N . ARG B 1 39 ? 11.531 13.906 -8.906 1 42.59 39 ARG B N 1
ATOM 1490 C CA . ARG B 1 39 ? 10.812 13.242 -7.828 1 42.59 39 ARG B CA 1
ATOM 1491 C C . ARG B 1 39 ? 11.586 12.039 -7.309 1 42.59 39 ARG B C 1
ATOM 1493 O O . ARG B 1 39 ? 11.688 11.836 -6.094 1 42.59 39 ARG B O 1
ATOM 1500 N N . LEU B 1 40 ? 12.156 11.328 -8.273 1 42.59 40 LEU B N 1
ATOM 1501 C CA . LEU B 1 40 ? 12.992 10.211 -7.852 1 42.59 40 LEU B CA 1
ATOM 1502 C C . LEU B 1 40 ? 14.18 10.703 -7.031 1 42.59 40 LEU B C 1
ATOM 1504 O O . LEU B 1 40 ? 14.5 10.133 -5.984 1 42.59 40 LEU B O 1
ATOM 1508 N N . LEU B 1 41 ? 14.922 11.695 -7.574 1 43.75 41 LEU B N 1
ATOM 1509 C CA . LEU B 1 41 ? 16.062 12.242 -6.844 1 43.75 41 LEU B CA 1
ATOM 1510 C C . LEU B 1 41 ? 15.609 12.836 -5.516 1 43.75 41 LEU B C 1
ATOM 1512 O O . LEU B 1 41 ? 16.266 12.641 -4.488 1 43.75 41 LEU B O 1
ATOM 1516 N N . SER B 1 42 ? 14.609 13.625 -5.488 1 44.22 42 SER B N 1
ATOM 1517 C CA . SER B 1 42 ? 14.07 14.172 -4.25 1 44.22 42 SER B CA 1
ATOM 1518 C C . SER B 1 42 ? 13.602 13.07 -3.309 1 44.22 42 SER B C 1
ATOM 1520 O O . SER B 1 42 ? 13.844 13.133 -2.102 1 44.22 42 SER B O 1
ATOM 1522 N N . LEU B 1 43 ? 13.07 12.062 -3.881 1 45.75 43 LEU B N 1
ATOM 1523 C CA . LEU B 1 43 ? 12.703 10.891 -3.096 1 45.75 43 LEU B CA 1
ATOM 1524 C C . LEU B 1 43 ? 13.93 10.219 -2.498 1 45.75 43 LEU B C 1
ATOM 1526 O O . LEU B 1 43 ? 13.938 9.844 -1.322 1 45.75 43 LEU B O 1
ATOM 1530 N N . LEU B 1 44 ? 14.961 10.102 -3.381 1 44.19 44 LEU B N 1
ATOM 1531 C CA . LEU B 1 44 ? 16.203 9.523 -2.887 1 44.19 44 LEU B CA 1
ATOM 1532 C C . LEU B 1 44 ? 16.828 10.406 -1.808 1 44.19 44 LEU B C 1
ATOM 1534 O O . LEU B 1 44 ? 17.25 9.906 -0.763 1 44.19 44 LEU B O 1
ATOM 1538 N N . LEU B 1 45 ? 16.875 11.641 -2.021 1 42.94 45 LEU B N 1
ATOM 1539 C CA . LEU B 1 45 ? 17.438 12.57 -1.055 1 42.94 45 LEU B CA 1
ATOM 1540 C C . LEU B 1 45 ? 16.578 12.633 0.208 1 42.94 45 LEU B C 1
ATOM 1542 O O . LEU B 1 45 ? 17.109 12.656 1.321 1 42.94 45 LEU B O 1
ATOM 1546 N N . ASN B 1 46 ? 15.375 12.758 0.007 1 44.22 46 ASN B N 1
ATOM 1547 C CA . ASN B 1 46 ? 14.469 12.742 1.148 1 44.22 46 ASN B CA 1
ATOM 1548 C C . ASN B 1 46 ? 14.539 11.422 1.904 1 44.22 46 ASN B C 1
ATOM 1550 O O . ASN B 1 46 ? 14.516 11.398 3.137 1 44.22 46 ASN B O 1
ATOM 1554 N N . LYS B 1 47 ? 14.703 10.359 1.09 1 45.72 47 LYS B N 1
ATOM 1555 C CA . LYS B 1 47 ? 14.945 9.062 1.713 1 45.72 47 LYS B CA 1
ATOM 1556 C C . LYS B 1 47 ? 16.188 9.102 2.598 1 45.72 47 LYS B C 1
ATOM 1558 O O . LYS B 1 47 ? 16.172 8.609 3.729 1 45.72 47 LYS B O 1
ATOM 1563 N N . LEU B 1 48 ? 17.156 9.617 2.158 1 48 48 LEU B N 1
ATOM 1564 C CA . LEU B 1 48 ? 18.422 9.68 2.896 1 48 48 LEU B CA 1
ATOM 1565 C C . LEU B 1 48 ? 18.281 10.578 4.117 1 48 48 LEU B C 1
ATOM 1567 O O . LEU B 1 48 ? 18.797 10.25 5.195 1 48 48 LEU B O 1
ATOM 1571 N N . LYS B 1 49 ? 17.734 11.648 4.004 1 46.38 49 LYS B N 1
ATOM 1572 C CA . LYS B 1 49 ? 17.594 12.602 5.098 1 46.38 49 LYS B CA 1
ATOM 1573 C C . LYS B 1 49 ? 16.641 12.078 6.168 1 46.38 49 LYS B C 1
ATOM 1575 O O . LYS B 1 49 ? 16.922 12.172 7.363 1 46.38 49 LYS B O 1
ATOM 1580 N N . HIS B 1 50 ? 15.484 11.641 5.762 1 48.53 50 HIS B N 1
ATOM 1581 C CA . HIS B 1 50 ? 14.484 11.188 6.723 1 48.53 50 HIS B CA 1
ATOM 1582 C C . HIS B 1 50 ? 14.867 9.836 7.316 1 48.53 50 HIS B C 1
ATOM 1584 O O . HIS B 1 50 ? 14.562 9.562 8.477 1 48.53 50 HIS B O 1
ATOM 1590 N N . ASP B 1 51 ? 15.523 9.016 6.539 1 50.59 51 ASP B N 1
ATOM 1591 C CA . ASP B 1 51 ? 15.914 7.723 7.082 1 50.59 51 ASP B CA 1
ATOM 1592 C C . ASP B 1 51 ? 16.891 7.883 8.242 1 50.59 51 ASP B C 1
ATOM 1594 O O . ASP B 1 51 ? 16.891 7.094 9.188 1 50.59 51 ASP B O 1
ATOM 1598 N N . ARG B 1 52 ? 17.594 8.898 8.258 1 44.19 52 ARG B N 1
ATOM 1599 C CA . ARG B 1 52 ? 18.609 8.992 9.297 1 44.19 52 ARG B CA 1
ATOM 1600 C C . ARG B 1 52 ? 17.984 9.359 10.641 1 44.19 52 ARG B C 1
ATOM 1602 O O . ARG B 1 52 ? 18.469 8.938 11.695 1 44.19 52 ARG B O 1
ATOM 1609 N N . ARG B 1 53 ? 16.953 10.094 10.773 1 48.5 53 ARG B N 1
ATOM 1610 C CA . ARG B 1 53 ? 16.547 10.5 12.125 1 48.5 53 ARG B CA 1
ATOM 1611 C C . ARG B 1 53 ? 15.273 9.781 12.555 1 48.5 53 ARG B C 1
ATOM 1613 O O . ARG B 1 53 ? 14.914 9.805 13.734 1 48.5 53 ARG B O 1
ATOM 1620 N N . ALA B 1 54 ? 14.695 9.078 11.648 1 57.09 54 ALA B N 1
ATOM 1621 C CA . ALA B 1 54 ? 13.406 8.508 12.031 1 57.09 54 ALA B CA 1
ATOM 1622 C C . ALA B 1 54 ? 13.578 7.109 12.617 1 57.09 54 ALA B C 1
ATOM 1624 O O . ALA B 1 54 ? 14.328 6.293 12.078 1 57.09 54 ALA B O 1
ATOM 1625 N N . ILE B 1 55 ? 13.273 6.973 13.906 1 63.59 55 ILE B N 1
ATOM 1626 C CA . ILE B 1 55 ? 13.258 5.676 14.57 1 63.59 55 ILE B CA 1
ATOM 1627 C C . ILE B 1 55 ? 12.062 4.863 14.094 1 63.59 55 ILE B C 1
ATOM 1629 O O . ILE B 1 55 ? 10.922 5.34 14.141 1 63.59 55 ILE B O 1
ATOM 1633 N N . SER B 1 56 ? 12.289 3.756 13.438 1 70.56 56 SER B N 1
ATOM 1634 C CA . SER B 1 56 ? 11.234 2.836 13.016 1 70.56 56 SER B CA 1
ATOM 1635 C C . SER B 1 56 ? 10.992 1.762 14.07 1 70.56 56 SER B C 1
ATOM 1637 O O . SER B 1 56 ? 11.938 1.185 14.609 1 70.56 56 SER B O 1
ATOM 1639 N N . ARG B 1 57 ? 9.672 1.76 14.578 1 75.81 57 ARG B N 1
ATOM 1640 C CA . ARG B 1 57 ? 9.273 0.707 15.508 1 75.81 57 ARG B CA 1
ATOM 1641 C C . ARG B 1 57 ? 8.391 -0.331 14.812 1 75.81 57 ARG B C 1
ATOM 1643 O O . ARG B 1 57 ? 7.312 -0.007 14.32 1 75.81 57 ARG B O 1
ATOM 1650 N N . GLU B 1 58 ? 8.914 -1.498 14.805 1 76.69 58 GLU B N 1
ATOM 1651 C CA . GLU B 1 58 ? 8.141 -2.588 14.219 1 76.69 58 GLU B CA 1
ATOM 1652 C C . GLU B 1 58 ? 6.969 -2.979 15.109 1 76.69 58 GLU B C 1
ATOM 1654 O O . GLU B 1 58 ? 7.129 -3.125 16.328 1 76.69 58 GLU B O 1
ATOM 1659 N N . VAL B 1 59 ? 5.895 -3.119 14.539 1 76.06 59 VAL B N 1
ATOM 1660 C CA . VAL B 1 59 ? 4.676 -3.412 15.289 1 76.06 59 VAL B CA 1
ATOM 1661 C C . VAL B 1 59 ? 4.312 -4.887 15.125 1 76.06 59 VAL B C 1
ATOM 1663 O O . VAL B 1 59 ? 4.152 -5.605 16.109 1 76.06 59 VAL B O 1
ATOM 1666 N N . GLN B 1 60 ? 4.199 -5.418 14.023 1 86.25 60 GLN B N 1
ATOM 1667 C CA . GLN B 1 60 ? 3.742 -6.773 13.742 1 86.25 60 GLN B CA 1
ATOM 1668 C C . GLN B 1 60 ? 4.168 -7.223 12.352 1 86.25 60 GLN B C 1
ATOM 1670 O O . GLN B 1 60 ? 4.211 -6.414 11.422 1 86.25 60 GLN B O 1
ATOM 1675 N N . CYS B 1 61 ? 4.566 -8.469 12.352 1 92.5 61 CYS B N 1
ATOM 1676 C CA . CYS B 1 61 ? 4.895 -9.047 11.055 1 92.5 61 CYS B CA 1
ATOM 1677 C C . CYS B 1 61 ? 3.945 -10.188 10.703 1 92.5 61 CYS B C 1
ATOM 1679 O O . CYS B 1 61 ? 3.381 -10.82 11.594 1 92.5 61 CYS B O 1
ATOM 1681 N N . ILE B 1 62 ? 3.729 -10.25 9.398 1 89.88 62 ILE B N 1
ATOM 1682 C CA . ILE B 1 62 ? 2.986 -11.383 8.859 1 89.88 62 ILE B CA 1
ATOM 1683 C C . ILE B 1 62 ? 3.863 -12.156 7.879 1 89.88 62 ILE B C 1
ATOM 1685 O O . ILE B 1 62 ? 4.555 -11.562 7.055 1 89.88 62 ILE B O 1
ATOM 1689 N N . GLY B 1 63 ? 3.842 -13.375 8.016 1 90.94 63 GLY B N 1
ATOM 1690 C CA . GLY B 1 63 ? 4.656 -14.211 7.145 1 90.94 63 GLY B CA 1
ATOM 1691 C C . GLY B 1 63 ? 3.914 -14.688 5.906 1 90.94 63 GLY B C 1
ATOM 1692 O O . GLY B 1 63 ? 2.693 -14.859 5.938 1 90.94 63 GLY B O 1
ATOM 1693 N N . ARG B 1 64 ? 4.668 -14.812 4.855 1 93.12 64 ARG B N 1
ATOM 1694 C CA . ARG B 1 64 ? 4.145 -15.469 3.662 1 93.12 64 ARG B CA 1
ATOM 1695 C C . ARG B 1 64 ? 3.418 -16.766 4.023 1 93.12 64 ARG B C 1
ATOM 1697 O O . ARG B 1 64 ? 3.928 -17.562 4.801 1 93.12 64 ARG B O 1
ATOM 1704 N N . GLY B 1 65 ? 2.199 -16.906 3.49 1 91.44 65 GLY B N 1
ATOM 1705 C CA . GLY B 1 65 ? 1.438 -18.125 3.748 1 91.44 65 GLY B CA 1
ATOM 1706 C C . GLY B 1 65 ? 0.589 -18.047 5 1 91.44 65 GLY B C 1
ATOM 1707 O O . GLY B 1 65 ? -0.217 -18.938 5.273 1 91.44 65 GLY B O 1
ATOM 1708 N N . GLN B 1 66 ? 0.817 -17.031 5.742 1 90.31 66 GLN B N 1
ATOM 1709 C CA . GLN B 1 66 ? -0.022 -16.844 6.922 1 90.31 66 GLN B CA 1
ATOM 1710 C C . GLN B 1 66 ? -1.344 -16.172 6.559 1 90.31 66 GLN B C 1
ATOM 1712 O O . GLN B 1 66 ? -1.432 -15.469 5.555 1 90.31 66 GLN B O 1
ATOM 1717 N N . ILE B 1 67 ? -2.279 -16.375 7.422 1 89.69 67 ILE B N 1
ATOM 1718 C CA . ILE B 1 67 ? -3.594 -15.789 7.207 1 89.69 67 ILE B CA 1
ATOM 1719 C C . ILE B 1 67 ? -3.496 -14.266 7.305 1 89.69 67 ILE B C 1
ATOM 1721 O O . ILE B 1 67 ? -2.902 -13.734 8.25 1 89.69 67 ILE B O 1
ATOM 1725 N N . ASP B 1 68 ? -4.02 -13.672 6.289 1 86.88 68 ASP B N 1
ATOM 1726 C CA . ASP B 1 68 ? -4.016 -12.219 6.234 1 86.88 68 ASP B CA 1
ATOM 1727 C C . ASP B 1 68 ? -4.969 -11.625 7.273 1 86.88 68 ASP B C 1
ATOM 1729 O O . ASP B 1 68 ? -6.176 -11.883 7.23 1 86.88 68 ASP B O 1
ATOM 1733 N N . PRO B 1 69 ? -4.465 -10.828 8.117 1 79.88 69 PRO B N 1
ATOM 1734 C CA . PRO B 1 69 ? -5.352 -10.281 9.148 1 79.88 69 PRO B CA 1
ATOM 1735 C C . PRO B 1 69 ? -6.348 -9.266 8.594 1 79.88 69 PRO B C 1
ATOM 1737 O O . PRO B 1 69 ? -7.363 -8.977 9.227 1 79.88 69 PRO B O 1
ATOM 1740 N N . THR B 1 70 ? -6.078 -8.703 7.438 1 74 70 THR B N 1
ATOM 1741 C CA . THR B 1 70 ? -6.926 -7.648 6.883 1 74 70 THR B CA 1
ATOM 1742 C C . THR B 1 70 ? -8.031 -8.242 6.02 1 74 70 THR B C 1
ATOM 1744 O O . THR B 1 70 ? -9 -7.562 5.688 1 74 70 THR B O 1
ATOM 1747 N N . LEU B 1 71 ? -7.82 -9.445 5.574 1 77.81 71 LEU B N 1
ATOM 1748 C CA . LEU B 1 71 ? -8.812 -10.109 4.738 1 77.81 71 LEU B CA 1
ATOM 1749 C C . LEU B 1 71 ? -9.023 -11.555 5.176 1 77.81 71 LEU B C 1
ATOM 1751 O O . LEU B 1 71 ? -8.219 -12.422 4.855 1 77.81 71 LEU B O 1
ATOM 1755 N N . GLU B 1 72 ? -10.141 -11.648 5.75 1 80.5 72 GLU B N 1
ATOM 1756 C CA . GLU B 1 72 ? -10.461 -12.984 6.258 1 80.5 72 GLU B CA 1
ATOM 1757 C C . GLU B 1 72 ? -10.469 -14.016 5.137 1 80.5 72 GLU B C 1
ATOM 1759 O O . GLU B 1 72 ? -10.961 -13.742 4.039 1 80.5 72 GLU B O 1
ATOM 1764 N N . GLY B 1 73 ? -9.852 -15.164 5.426 1 88.88 73 GLY B N 1
ATOM 1765 C CA . GLY B 1 73 ? -9.914 -16.312 4.543 1 88.88 73 GLY B CA 1
ATOM 1766 C C . GLY B 1 73 ? -8.859 -16.297 3.451 1 88.88 73 GLY B C 1
ATOM 1767 O O . GLY B 1 73 ? -8.891 -17.094 2.523 1 88.88 73 GLY B O 1
ATOM 1768 N N . THR B 1 74 ? -7.969 -15.32 3.496 1 91.75 74 THR B N 1
ATOM 1769 C CA . THR B 1 74 ? -6.934 -15.25 2.471 1 91.75 74 THR B CA 1
ATOM 1770 C C . THR B 1 74 ? -5.543 -15.312 3.098 1 91.75 74 THR B C 1
ATOM 1772 O O . THR B 1 74 ? -5.387 -15.055 4.293 1 91.75 74 THR B O 1
ATOM 1775 N N . ILE B 1 75 ? -4.652 -15.727 2.305 1 92.56 75 ILE B N 1
ATOM 1776 C CA . ILE B 1 75 ? -3.264 -15.727 2.75 1 92.56 75 ILE B CA 1
ATOM 1777 C C . ILE B 1 75 ? -2.453 -14.742 1.915 1 92.56 75 ILE B C 1
ATOM 1779 O O . ILE B 1 75 ? -2.717 -14.562 0.724 1 92.56 75 ILE B O 1
ATOM 1783 N N . ARG B 1 76 ? -1.447 -14.211 2.557 1 93.19 76 ARG B N 1
ATOM 1784 C CA . ARG B 1 76 ? -0.555 -13.281 1.872 1 93.19 76 ARG B CA 1
ATOM 1785 C C . ARG B 1 76 ? 0.55 -14.023 1.132 1 93.19 76 ARG B C 1
ATOM 1787 O O . ARG B 1 76 ? 1.082 -15.016 1.635 1 93.19 76 ARG B O 1
ATOM 1794 N N . LEU B 1 77 ? 0.935 -13.453 0.035 1 95.56 77 LEU B N 1
ATOM 1795 C CA . LEU B 1 77 ? 1.935 -14.117 -0.793 1 95.56 77 LEU B CA 1
ATOM 1796 C C . LEU B 1 77 ? 3.344 -13.688 -0.393 1 95.56 77 LEU B C 1
ATOM 1798 O O . LEU B 1 77 ? 4.324 -14.32 -0.791 1 95.56 77 LEU B O 1
ATOM 1802 N N . CYS B 1 78 ? 3.371 -12.594 0.35 1 95.75 78 CYS B N 1
ATOM 1803 C CA . CYS B 1 78 ? 4.656 -12.055 0.786 1 95.75 78 CYS B CA 1
ATOM 1804 C C . CYS B 1 78 ? 4.645 -11.758 2.279 1 95.75 78 CYS B C 1
ATOM 1806 O O . CYS B 1 78 ? 3.598 -11.445 2.846 1 95.75 78 CYS B O 1
ATOM 1808 N N . SER B 1 79 ? 5.801 -11.883 2.92 1 94.69 79 SER B N 1
ATOM 1809 C CA . SER B 1 79 ? 5.973 -11.438 4.301 1 94.69 79 SER B CA 1
ATOM 1810 C C . SER B 1 79 ? 6.121 -9.922 4.383 1 94.69 79 SER B C 1
ATOM 1812 O O . SER B 1 79 ? 6.781 -9.312 3.543 1 94.69 79 SER B O 1
ATOM 1814 N N . ALA B 1 80 ? 5.488 -9.391 5.297 1 94.5 80 ALA B N 1
ATOM 1815 C CA . ALA B 1 80 ? 5.551 -7.941 5.465 1 94.5 80 ALA B CA 1
ATOM 1816 C C . ALA B 1 80 ? 5.43 -7.555 6.938 1 94.5 80 ALA B C 1
ATOM 1818 O O . ALA B 1 80 ? 4.852 -8.297 7.734 1 94.5 80 ALA B O 1
ATOM 1819 N N . CYS B 1 81 ? 6.027 -6.469 7.254 1 93.88 81 CYS B N 1
ATOM 1820 C CA . CYS B 1 81 ? 5.961 -5.949 8.617 1 93.88 81 CYS B CA 1
ATOM 1821 C C . CYS B 1 81 ? 5.375 -4.539 8.633 1 93.88 81 CYS B C 1
ATOM 1823 O O . CYS B 1 81 ? 5.695 -3.721 7.766 1 93.88 81 CYS B O 1
ATOM 1825 N N . TRP B 1 82 ? 4.527 -4.383 9.617 1 90.62 82 TRP B N 1
ATOM 1826 C CA . TRP B 1 82 ? 4.027 -3.043 9.898 1 90.62 82 TRP B CA 1
ATOM 1827 C C . TRP B 1 82 ? 4.945 -2.314 10.875 1 90.62 82 TRP B C 1
ATOM 1829 O O . TRP B 1 82 ? 5.457 -2.916 11.828 1 90.62 82 TRP B O 1
ATOM 1839 N N . SER B 1 83 ? 5.18 -1.054 10.539 1 87.69 83 SER B N 1
ATOM 1840 C CA . SER B 1 83 ? 6.008 -0.269 11.445 1 87.69 83 SER B CA 1
ATOM 1841 C C . SER B 1 83 ? 5.562 1.188 11.484 1 87.69 83 SER B C 1
ATOM 1843 O O . SER B 1 83 ? 4.75 1.616 10.656 1 87.69 83 SER B O 1
ATOM 1845 N N . TYR B 1 84 ? 6.055 1.867 12.594 1 87.31 84 TYR B N 1
ATOM 1846 C CA . TYR B 1 84 ? 5.926 3.316 12.695 1 87.31 84 TYR B CA 1
ATOM 1847 C C . TYR B 1 84 ? 7.277 3.998 12.5 1 87.31 84 TYR B C 1
ATOM 1849 O O . TYR B 1 84 ? 8.273 3.588 13.094 1 87.31 84 TYR B O 1
ATOM 1857 N N . LYS B 1 85 ? 7.223 4.914 11.562 1 87.31 85 LYS B N 1
ATOM 1858 C CA . LYS B 1 85 ? 8.391 5.777 11.414 1 87.31 85 LYS B CA 1
ATOM 1859 C C . LYS B 1 85 ? 8.172 7.117 12.109 1 87.31 85 LYS B C 1
ATOM 1861 O O . LYS B 1 85 ? 7.293 7.887 11.727 1 87.31 85 LYS B O 1
ATOM 1866 N N . GLN B 1 86 ? 9.008 7.316 13.117 1 88.31 86 GLN B N 1
ATOM 1867 C CA . GLN B 1 86 ? 8.906 8.586 13.836 1 88.31 86 GLN B CA 1
ATOM 1868 C C . GLN B 1 86 ? 9.625 9.703 13.07 1 88.31 86 GLN B C 1
ATOM 1870 O O . GLN B 1 86 ? 10.805 9.578 12.742 1 88.31 86 GLN B O 1
ATOM 1875 N N . LEU B 1 87 ? 8.922 10.75 12.797 1 87 87 LEU B N 1
ATOM 1876 C CA . LEU B 1 87 ? 9.508 11.875 12.07 1 87 87 LEU B CA 1
ATOM 1877 C C . LEU B 1 87 ? 10.008 12.945 13.039 1 87 87 LEU B C 1
ATOM 1879 O O . LEU B 1 87 ? 10.984 13.633 12.758 1 87 87 LEU B O 1
ATOM 1883 N N . GLY B 1 88 ? 9.32 13.102 14.18 1 87.56 88 GLY B N 1
ATOM 1884 C CA . GLY B 1 88 ? 9.68 14.117 15.164 1 87.56 88 GLY B CA 1
ATOM 1885 C C . GLY B 1 88 ? 8.609 15.188 15.328 1 87.56 88 GLY B C 1
ATOM 1886 O O . GLY B 1 88 ? 7.66 15.25 14.547 1 87.56 88 GLY B O 1
ATOM 1887 N N . PRO B 1 89 ? 8.742 15.969 16.391 1 87.12 89 PRO B N 1
ATOM 1888 C CA . PRO B 1 89 ? 7.723 16.969 16.734 1 87.12 89 PRO B CA 1
ATOM 1889 C C . PRO B 1 89 ? 7.66 18.109 15.734 1 87.12 89 PRO B C 1
ATOM 1891 O O . PRO B 1 89 ? 6.688 18.875 15.711 1 87.12 89 PRO B O 1
ATOM 1894 N N . ASP B 1 90 ? 8.703 18.234 14.898 1 89.56 90 ASP B N 1
ATOM 1895 C CA . ASP B 1 90 ? 8.727 19.312 13.922 1 89.56 90 ASP B CA 1
ATOM 1896 C C . ASP B 1 90 ? 8.008 18.922 12.633 1 89.56 90 ASP B C 1
ATOM 1898 O O . ASP B 1 90 ? 7.988 19.672 11.664 1 89.56 90 ASP B O 1
ATOM 1902 N N . TYR B 1 91 ? 7.414 17.703 12.75 1 88.56 91 TYR B N 1
ATOM 1903 C CA . TYR B 1 91 ? 6.672 17.219 11.594 1 88.56 91 TYR B CA 1
ATOM 1904 C C . TYR B 1 91 ? 5.188 17.094 11.914 1 88.56 91 TYR B C 1
ATOM 1906 O O . TYR B 1 91 ? 4.812 16.859 13.062 1 88.56 91 TYR B O 1
ATOM 1914 N N . SER B 1 92 ? 4.312 17.25 10.836 1 84.81 92 SER B N 1
ATOM 1915 C CA . SER B 1 92 ? 2.887 16.953 10.945 1 84.81 92 SER B CA 1
ATOM 1916 C C . SER B 1 92 ? 2.402 16.109 9.766 1 84.81 92 SER B C 1
ATOM 1918 O O . SER B 1 92 ? 2.412 16.578 8.625 1 84.81 92 SER B O 1
ATOM 1920 N N . PRO B 1 93 ? 1.981 14.906 10.102 1 85.38 93 PRO B N 1
ATOM 1921 C CA . PRO B 1 93 ? 1.998 14.234 11.398 1 85.38 93 PRO B CA 1
ATOM 1922 C C . PRO B 1 93 ? 3.41 13.883 11.867 1 85.38 93 PRO B C 1
ATOM 1924 O O . PRO B 1 93 ? 4.34 13.844 11.055 1 85.38 93 PRO B O 1
ATOM 1927 N N . PRO B 1 94 ? 3.557 13.648 13.195 1 87.44 94 PRO B N 1
ATOM 1928 C CA . PRO B 1 94 ? 4.898 13.391 13.727 1 87.44 94 PRO B CA 1
ATOM 1929 C C . PRO B 1 94 ? 5.355 11.953 13.477 1 87.44 94 PRO B C 1
ATOM 1931 O O . PRO B 1 94 ? 6.477 11.586 13.836 1 87.44 94 PRO B O 1
ATOM 1934 N N . PHE B 1 95 ? 4.539 11.148 12.945 1 87.12 95 PHE B N 1
ATOM 1935 C CA . PHE B 1 95 ? 4.898 9.789 12.57 1 87.12 95 PHE B CA 1
ATOM 1936 C C . PHE B 1 95 ? 4.129 9.344 11.328 1 87.12 95 PHE B C 1
ATOM 1938 O O . PHE B 1 95 ? 3.135 9.969 10.953 1 87.12 95 PHE B O 1
ATOM 1945 N N . VAL B 1 96 ? 4.633 8.336 10.672 1 89.31 96 VAL B N 1
ATOM 1946 C CA . VAL B 1 96 ? 3.908 7.738 9.555 1 89.31 96 VAL B CA 1
ATOM 1947 C C . VAL B 1 96 ? 3.893 6.219 9.703 1 89.31 96 VAL B C 1
ATOM 1949 O O . VAL B 1 96 ? 4.848 5.629 10.211 1 89.31 96 VAL B O 1
ATOM 1952 N N . ASN B 1 97 ? 2.781 5.645 9.242 1 86.38 97 ASN B N 1
ATOM 1953 C CA . ASN B 1 97 ? 2.695 4.191 9.148 1 86.38 97 ASN B CA 1
ATOM 1954 C C . ASN B 1 97 ? 3.41 3.662 7.91 1 86.38 97 ASN B C 1
ATOM 1956 O O . ASN B 1 97 ? 3.342 4.273 6.84 1 86.38 97 ASN B O 1
ATOM 1960 N N . GLU B 1 98 ? 4.113 2.506 8.148 1 92.06 98 GLU B N 1
ATOM 1961 C CA . GLU B 1 98 ? 4.797 1.894 7.016 1 92.06 98 GLU B CA 1
ATOM 1962 C C . GLU B 1 98 ? 4.578 0.384 6.984 1 92.06 98 GLU B C 1
ATOM 1964 O O . GLU B 1 98 ? 4.406 -0.244 8.031 1 92.06 98 GLU B O 1
ATOM 1969 N N . ILE B 1 99 ? 4.465 -0.104 5.859 1 93.19 99 ILE B N 1
ATOM 1970 C CA . ILE B 1 99 ? 4.547 -1.54 5.617 1 93.19 99 ILE B CA 1
ATOM 1971 C C . ILE B 1 99 ? 5.797 -1.856 4.805 1 93.19 99 ILE B C 1
ATOM 1973 O O . ILE B 1 99 ? 6.082 -1.191 3.803 1 93.19 99 ILE B O 1
ATOM 1977 N N . ARG B 1 100 ? 6.574 -2.842 5.293 1 94.62 100 ARG B N 1
ATOM 1978 C CA . ARG B 1 100 ? 7.82 -3.174 4.605 1 94.62 100 ARG B CA 1
ATOM 1979 C C . ARG B 1 100 ? 7.93 -4.676 4.363 1 94.62 100 ARG B C 1
ATOM 1981 O O . ARG B 1 100 ? 7.48 -5.477 5.188 1 94.62 100 ARG B O 1
ATOM 1988 N N . CYS B 1 101 ? 8.5 -4.91 3.271 1 96.12 101 CYS B N 1
ATOM 1989 C CA . CYS B 1 101 ? 8.852 -6.305 3.02 1 96.12 101 CYS B CA 1
ATOM 1990 C C . CYS B 1 101 ? 9.883 -6.793 4.023 1 96.12 101 CYS B C 1
ATOM 1992 O O . CYS B 1 101 ? 10.68 -6.004 4.539 1 96.12 101 CYS B O 1
ATOM 1994 N N . THR B 1 102 ? 9.828 -8.125 4.285 1 94.56 102 THR B N 1
ATOM 1995 C CA . THR B 1 102 ? 10.898 -8.75 5.055 1 94.56 102 THR B CA 1
ATOM 1996 C C . THR B 1 102 ? 12.047 -9.164 4.141 1 94.56 102 THR B C 1
ATOM 1998 O O . THR B 1 102 ? 12.023 -8.883 2.939 1 94.56 102 THR B O 1
ATOM 2001 N N . SER B 1 103 ? 13.07 -9.781 4.734 1 93.5 103 SER B N 1
ATOM 2002 C CA . SER B 1 103 ? 14.219 -10.234 3.953 1 93.5 103 SER B CA 1
ATOM 2003 C C . SER B 1 103 ? 13.844 -11.406 3.055 1 93.5 103 SER B C 1
ATOM 2005 O O . SER B 1 103 ? 14.586 -11.758 2.137 1 93.5 103 SER B O 1
ATOM 2007 N N . ASP B 1 104 ? 12.672 -12.047 3.33 1 91.12 104 ASP B N 1
ATOM 2008 C CA . ASP B 1 104 ? 12.148 -13.078 2.443 1 91.12 104 ASP B CA 1
ATOM 2009 C C . ASP B 1 104 ? 11.508 -12.461 1.203 1 91.12 104 ASP B C 1
ATOM 2011 O O . ASP B 1 104 ? 10.359 -12.008 1.251 1 91.12 104 ASP B O 1
ATOM 2015 N N . THR B 1 105 ? 12.156 -12.523 0.05 1 91 105 THR B N 1
ATOM 2016 C CA . THR B 1 105 ? 11.711 -11.797 -1.135 1 91 105 THR B CA 1
ATOM 2017 C C . THR B 1 105 ? 11.039 -12.75 -2.125 1 91 105 THR B C 1
ATOM 2019 O O . THR B 1 105 ? 10.758 -12.367 -3.264 1 91 105 THR B O 1
ATOM 2022 N N . ARG B 1 106 ? 10.797 -13.938 -1.677 1 91.75 106 ARG B N 1
ATOM 2023 C CA . ARG B 1 106 ? 10.227 -14.93 -2.586 1 91.75 106 ARG B CA 1
ATOM 2024 C C . ARG B 1 106 ? 8.711 -15.008 -2.422 1 91.75 106 ARG B C 1
ATOM 2026 O O . ARG B 1 106 ? 8.195 -14.859 -1.312 1 91.75 106 ARG B O 1
ATOM 2033 N N . CYS B 1 107 ? 8.031 -15.164 -3.521 1 94.5 107 CYS B N 1
ATOM 2034 C CA . CYS B 1 107 ? 6.625 -15.547 -3.531 1 94.5 107 CYS B CA 1
ATOM 2035 C C . CYS B 1 107 ? 6.344 -16.562 -4.625 1 94.5 107 CYS B C 1
ATOM 2037 O O . CYS B 1 107 ? 7.191 -16.812 -5.484 1 94.5 107 CYS B O 1
ATOM 2039 N N . LEU B 1 108 ? 5.254 -17.219 -4.445 1 92.25 108 LEU B N 1
ATOM 2040 C CA . LEU B 1 108 ? 4.824 -18.234 -5.398 1 92.25 108 LEU B CA 1
ATOM 2041 C C . LEU B 1 108 ? 5.906 -19.281 -5.59 1 92.25 108 LEU B C 1
ATOM 2043 O O . LEU B 1 108 ? 6.301 -19.578 -6.723 1 92.25 108 LEU B O 1
ATOM 2047 N N . SER B 1 109 ? 6.441 -19.828 -4.504 1 90.62 109 SER B N 1
ATOM 2048 C CA . SER B 1 109 ? 7.422 -20.906 -4.457 1 90.62 109 SER B CA 1
ATOM 2049 C C . SER B 1 109 ? 8.672 -20.547 -5.254 1 90.62 109 SER B C 1
ATOM 2051 O O . SER B 1 109 ? 9.266 -21.406 -5.91 1 90.62 109 SER B O 1
ATOM 2053 N N . GLY B 1 110 ? 8.938 -19.203 -5.352 1 91.38 110 GLY B N 1
ATOM 2054 C CA . GLY B 1 110 ? 10.164 -18.766 -6.004 1 91.38 110 GLY B CA 1
ATOM 2055 C C . GLY B 1 110 ? 9.961 -18.359 -7.449 1 91.38 110 GLY B C 1
ATOM 2056 O O . GLY B 1 110 ? 10.891 -17.859 -8.094 1 91.38 110 GLY B O 1
ATOM 2057 N N . PHE B 1 111 ? 8.789 -18.562 -7.973 1 91.44 111 PHE B N 1
ATOM 2058 C CA . PHE B 1 111 ? 8.523 -18.203 -9.359 1 91.44 111 PHE B CA 1
ATOM 2059 C C . PHE B 1 111 ? 8.141 -16.734 -9.469 1 91.44 111 PHE B C 1
ATOM 2061 O O . PHE B 1 111 ? 7.969 -16.219 -10.578 1 91.44 111 PHE B O 1
ATOM 2068 N N . GLY B 1 112 ? 8 -16.078 -8.297 1 92.31 112 GLY B N 1
ATOM 2069 C CA . GLY B 1 112 ? 7.789 -14.633 -8.227 1 92.31 112 GLY B CA 1
ATOM 2070 C C . GLY B 1 112 ? 8.711 -13.945 -7.242 1 92.31 112 GLY B C 1
ATOM 2071 O O . GLY B 1 112 ? 9.609 -14.57 -6.68 1 92.31 112 GLY B O 1
ATOM 2072 N N . GLY B 1 113 ? 8.531 -12.648 -7.16 1 92.88 113 GLY B N 1
ATOM 2073 C CA . GLY B 1 113 ? 9.297 -11.844 -6.227 1 92.88 113 GLY B CA 1
ATOM 2074 C C . GLY B 1 113 ? 8.445 -10.82 -5.492 1 92.88 113 GLY B C 1
ATOM 2075 O O . GLY B 1 113 ? 7.473 -10.305 -6.039 1 92.88 113 GLY B O 1
ATOM 2076 N N . CYS B 1 114 ? 8.82 -10.617 -4.199 1 95.38 114 CYS B N 1
ATOM 2077 C CA . CYS B 1 114 ? 8.102 -9.625 -3.408 1 95.38 114 CYS B CA 1
ATOM 2078 C C . CYS B 1 114 ? 8.695 -8.234 -3.613 1 95.38 114 CYS B C 1
ATOM 2080 O O . CYS B 1 114 ? 9.891 -8.023 -3.422 1 95.38 114 CYS B O 1
ATOM 2082 N N . ILE B 1 115 ? 7.793 -7.309 -3.945 1 93.75 115 ILE B N 1
ATOM 2083 C CA . ILE B 1 115 ? 8.18 -5.969 -4.371 1 93.75 115 ILE B CA 1
ATOM 2084 C C . ILE B 1 115 ? 7.684 -4.941 -3.355 1 93.75 115 ILE B C 1
ATOM 2086 O O . ILE B 1 115 ? 6.496 -4.91 -3.027 1 93.75 115 ILE B O 1
ATOM 2090 N N . GLN B 1 116 ? 8.641 -4.109 -2.955 1 94.19 116 GLN B N 1
ATOM 2091 C CA . GLN B 1 116 ? 8.258 -3.02 -2.062 1 94.19 116 GLN B CA 1
ATOM 2092 C C . GLN B 1 116 ? 7.465 -1.951 -2.809 1 94.19 116 GLN B C 1
ATOM 2094 O O . GLN B 1 116 ? 7.953 -1.369 -3.779 1 94.19 116 GLN B O 1
ATOM 2099 N N . ARG B 1 117 ? 6.23 -1.752 -2.34 1 93.88 117 ARG B N 1
ATOM 2100 C CA . ARG B 1 117 ? 5.43 -0.651 -2.867 1 93.88 117 ARG B CA 1
ATOM 2101 C C . ARG B 1 117 ? 5.578 0.596 -2 1 93.88 117 ARG B C 1
ATOM 2103 O O . ARG B 1 117 ? 5.496 0.518 -0.772 1 93.88 117 ARG B O 1
ATOM 2110 N N . THR B 1 118 ? 5.828 1.683 -2.695 1 92 118 THR B N 1
ATOM 2111 C CA . THR B 1 118 ? 6.016 2.936 -1.971 1 92 118 THR B CA 1
ATOM 2112 C C . THR B 1 118 ? 5.078 4.016 -2.506 1 92 118 THR B C 1
ATOM 2114 O O . THR B 1 118 ? 4.555 3.895 -3.613 1 92 118 THR B O 1
ATOM 2117 N N . GLU B 1 119 ? 4.836 4.918 -1.657 1 89.25 119 GLU B N 1
ATOM 2118 C CA . GLU B 1 119 ? 4.102 6.109 -2.076 1 89.25 119 GLU B CA 1
ATOM 2119 C C . GLU B 1 119 ? 4.836 7.383 -1.663 1 89.25 119 GLU B C 1
ATOM 2121 O O . GLU B 1 119 ? 5.617 7.375 -0.709 1 89.25 119 GLU B O 1
ATOM 2126 N N . ARG B 1 120 ? 4.629 8.406 -2.475 1 84.56 120 ARG B N 1
ATOM 2127 C CA . ARG B 1 120 ? 5.082 9.734 -2.066 1 84.56 120 ARG B CA 1
ATOM 2128 C C . ARG B 1 120 ? 4.043 10.414 -1.186 1 84.56 120 ARG B C 1
ATOM 2130 O O . ARG B 1 120 ? 2.895 10.602 -1.599 1 84.56 120 ARG B O 1
ATOM 2137 N N . ARG B 1 121 ? 4.523 10.719 -0.067 1 88.88 121 ARG B N 1
ATOM 2138 C CA . ARG B 1 121 ? 3.609 11.32 0.9 1 88.88 121 ARG B CA 1
ATOM 2139 C C . ARG B 1 121 ? 4.02 12.75 1.228 1 88.88 121 ARG B C 1
ATOM 2141 O O . ARG B 1 121 ? 5.184 13.016 1.537 1 88.88 121 ARG B O 1
ATOM 2148 N N . ASP B 1 122 ? 2.99 13.617 1.167 1 83.94 122 ASP B N 1
ATOM 2149 C CA . ASP B 1 122 ? 3.234 15.008 1.549 1 83.94 122 ASP B CA 1
ATOM 2150 C C . ASP B 1 122 ? 3.061 15.203 3.053 1 83.94 122 ASP B C 1
ATOM 2152 O O . ASP B 1 122 ? 2.037 14.82 3.621 1 83.94 122 ASP B O 1
ATOM 2156 N N . ILE B 1 123 ? 4.082 15.812 3.664 1 86.69 123 ILE B N 1
ATOM 2157 C CA . ILE B 1 123 ? 4.047 16.109 5.09 1 86.69 123 ILE B CA 1
ATOM 2158 C C . ILE B 1 123 ? 4.43 17.562 5.328 1 86.69 123 ILE B C 1
ATOM 2160 O O . ILE B 1 123 ? 4.922 18.25 4.422 1 86.69 123 ILE B O 1
ATOM 2164 N N . GLN B 1 124 ? 4.023 18.062 6.484 1 87.25 124 GLN B N 1
ATOM 2165 C CA . GLN B 1 124 ? 4.449 19.391 6.902 1 87.25 124 GLN B CA 1
ATOM 2166 C C . GLN B 1 124 ? 5.656 19.328 7.832 1 87.25 124 GLN B C 1
ATOM 2168 O O . GLN B 1 124 ? 5.707 18.469 8.727 1 87.25 124 GLN B O 1
ATOM 2173 N N . HIS B 1 125 ? 6.613 20.125 7.492 1 89.31 125 HIS B N 1
ATOM 2174 C CA . HIS B 1 125 ? 7.852 20.203 8.266 1 89.31 125 HIS B CA 1
ATOM 2175 C C . HIS B 1 125 ? 8.102 21.625 8.742 1 89.31 125 HIS B C 1
ATOM 2177 O O . HIS B 1 125 ? 8.219 22.547 7.934 1 89.31 125 HIS B O 1
ATOM 2183 N N . GLN B 1 126 ? 8.172 21.719 10.078 1 90.25 126 GLN B N 1
ATOM 2184 C CA . GLN B 1 126 ? 8.406 23.047 10.656 1 90.25 126 GLN B CA 1
ATOM 2185 C C . GLN B 1 126 ? 9.891 23.375 10.688 1 90.25 126 GLN B C 1
ATOM 2187 O O . GLN B 1 126 ? 10.672 22.672 11.352 1 90.25 126 GLN B O 1
ATOM 2192 N N . ILE B 1 127 ? 10.273 24.375 9.945 1 89.44 127 ILE B N 1
ATOM 2193 C CA . ILE B 1 127 ? 11.641 24.875 9.938 1 89.44 127 ILE B CA 1
ATOM 2194 C C . ILE B 1 127 ? 11.648 26.359 10.336 1 89.44 127 ILE B C 1
ATOM 2196 O O . ILE B 1 127 ? 11.078 27.203 9.633 1 89.44 127 ILE B O 1
ATOM 2200 N N . GLY B 1 128 ? 12.391 26.609 11.492 1 90.62 128 GLY B N 1
ATOM 2201 C CA . GLY B 1 128 ? 12.453 27.984 11.953 1 90.62 128 GLY B CA 1
ATOM 2202 C C . GLY B 1 128 ? 11.086 28.578 12.25 1 90.62 128 GLY B C 1
ATOM 2203 O O . GLY B 1 128 ? 10.82 29.734 11.922 1 90.62 128 GLY B O 1
ATOM 2204 N N . GLY B 1 129 ? 10.211 27.781 12.633 1 88.06 129 GLY B N 1
ATOM 2205 C CA . GLY B 1 129 ? 8.891 28.266 13.008 1 88.06 129 GLY B CA 1
ATOM 2206 C C . GLY B 1 129 ? 7.926 28.328 11.836 1 88.06 129 GLY B C 1
ATOM 2207 O O . GLY B 1 129 ? 6.766 28.719 12 1 88.06 129 GLY B O 1
ATOM 2208 N N . ILE B 1 130 ? 8.484 28.016 10.625 1 90.62 130 ILE B N 1
ATOM 2209 C CA . ILE B 1 130 ? 7.664 28.078 9.422 1 90.62 130 ILE B CA 1
ATOM 2210 C C . ILE B 1 130 ? 7.398 26.672 8.891 1 90.62 130 ILE B C 1
ATOM 2212 O O . ILE B 1 130 ? 8.32 25.875 8.766 1 90.62 130 ILE B O 1
ATOM 2216 N N . TRP B 1 131 ? 6.09 26.438 8.664 1 84.44 131 TRP B N 1
ATOM 2217 C CA . TRP B 1 131 ? 5.719 25.141 8.117 1 84.44 131 TRP B CA 1
ATOM 2218 C C . TRP B 1 131 ? 5.914 25.109 6.609 1 84.44 131 TRP B C 1
ATOM 2220 O O . TRP B 1 131 ? 5.488 26.016 5.902 1 84.44 131 TRP B O 1
ATOM 2230 N N . ARG B 1 132 ? 6.566 24.031 6.227 1 86.06 132 ARG B N 1
ATOM 2231 C CA . ARG B 1 132 ? 6.809 23.812 4.805 1 86.06 132 ARG B CA 1
ATOM 2232 C C . ARG B 1 132 ? 6.398 22.406 4.383 1 86.06 132 ARG B C 1
ATOM 2234 O O . ARG B 1 132 ? 6.453 21.469 5.188 1 86.06 132 ARG B O 1
ATOM 2241 N N . ARG B 1 133 ? 5.977 22.297 3.156 1 82.81 133 ARG B N 1
ATOM 2242 C CA . ARG B 1 133 ? 5.609 21 2.611 1 82.81 133 ARG B CA 1
ATOM 2243 C C . ARG B 1 133 ? 6.844 20.203 2.197 1 82.81 133 ARG B C 1
ATOM 2245 O O . ARG B 1 133 ? 7.77 20.75 1.596 1 82.81 133 ARG B O 1
ATOM 2252 N N . GLU B 1 134 ? 6.867 19 2.668 1 85.31 134 GLU B N 1
ATOM 2253 C CA . GLU B 1 134 ? 7.918 18.062 2.295 1 85.31 134 GLU B CA 1
ATOM 2254 C C . GLU B 1 134 ? 7.336 16.719 1.846 1 85.31 134 GLU B C 1
ATOM 2256 O O . GLU B 1 134 ? 6.258 16.328 2.299 1 85.31 134 GLU B O 1
ATOM 2261 N N . THR B 1 135 ? 8.023 16.125 0.856 1 84.88 135 THR B N 1
ATOM 2262 C CA . THR B 1 135 ? 7.559 14.828 0.365 1 84.88 135 THR B CA 1
ATOM 2263 C C . THR B 1 135 ? 8.453 13.703 0.876 1 84.88 135 THR B C 1
ATOM 2265 O O . THR B 1 135 ? 9.68 13.828 0.878 1 84.88 135 THR B O 1
ATOM 2268 N N . LEU B 1 136 ? 7.805 12.68 1.4 1 86.31 136 LEU B N 1
ATOM 2269 C CA . LEU B 1 136 ? 8.508 11.5 1.896 1 86.31 136 LEU B CA 1
ATOM 2270 C C . LEU B 1 136 ? 8.078 10.25 1.14 1 86.31 136 LEU B C 1
ATOM 2272 O O . LEU B 1 136 ? 6.898 10.102 0.801 1 86.31 136 LEU B O 1
ATOM 2276 N N . SER B 1 137 ? 9.117 9.367 0.835 1 88.44 137 SER B N 1
ATOM 2277 C CA . SER B 1 137 ? 8.781 8.047 0.304 1 88.44 137 SER B CA 1
ATOM 2278 C C . SER B 1 137 ? 8.461 7.066 1.424 1 88.44 137 SER B C 1
ATOM 2280 O O . SER B 1 137 ? 9.281 6.84 2.314 1 88.44 137 SER B O 1
ATOM 2282 N N . VAL B 1 138 ? 7.266 6.527 1.42 1 92.19 138 VAL B N 1
ATOM 2283 C CA . VAL B 1 138 ? 6.801 5.656 2.494 1 92.19 138 VAL B CA 1
ATOM 2284 C C . VAL B 1 138 ? 6.422 4.289 1.924 1 92.19 138 VAL B C 1
ATOM 2286 O O . VAL B 1 138 ? 5.738 4.207 0.901 1 92.19 138 VAL B O 1
ATOM 2289 N N . GLY B 1 139 ? 6.961 3.201 2.584 1 94.19 139 GLY B N 1
ATOM 2290 C CA . GLY B 1 139 ? 6.52 1.865 2.219 1 94.19 139 GLY B CA 1
ATOM 2291 C C . GLY B 1 139 ? 5.062 1.608 2.553 1 94.19 139 GLY B C 1
ATOM 2292 O O . GLY B 1 139 ? 4.629 1.833 3.688 1 94.19 139 GLY B O 1
ATOM 2293 N N . VAL B 1 140 ? 4.27 1.049 1.553 1 94.56 140 VAL B N 1
ATOM 2294 C CA . VAL B 1 140 ? 2.84 0.939 1.815 1 94.56 140 VAL B CA 1
ATOM 2295 C C . VAL B 1 140 ? 2.393 -0.512 1.651 1 94.56 140 VAL B C 1
ATOM 2297 O O . VAL B 1 140 ? 1.294 -0.88 2.072 1 94.56 140 VAL B O 1
ATOM 2300 N N . ASP B 1 141 ? 3.217 -1.31 1.02 1 94.88 141 ASP B N 1
ATOM 2301 C CA . ASP B 1 141 ? 2.885 -2.725 0.894 1 94.88 141 ASP B CA 1
ATOM 2302 C C . ASP B 1 141 ? 4.074 -3.523 0.365 1 94.88 141 ASP B C 1
ATOM 2304 O O . ASP B 1 141 ? 5.047 -2.947 -0.123 1 94.88 141 ASP B O 1
ATOM 2308 N N . CYS B 1 142 ? 4.008 -4.773 0.594 1 96.25 142 CYS B N 1
ATOM 2309 C CA . CYS B 1 142 ? 4.883 -5.746 -0.048 1 96.25 142 CYS B CA 1
ATOM 2310 C C . CYS B 1 142 ? 4.086 -6.695 -0.937 1 96.25 142 CYS B C 1
ATOM 2312 O O . CYS B 1 142 ? 3.365 -7.562 -0.438 1 96.25 142 CYS B O 1
ATOM 2314 N N . ASP B 1 143 ? 4.238 -6.516 -2.234 1 95.12 143 ASP B N 1
ATOM 2315 C CA . ASP B 1 143 ? 3.379 -7.141 -3.232 1 95.12 143 ASP B CA 1
ATOM 2316 C C . ASP B 1 143 ? 4.148 -8.18 -4.051 1 95.12 143 ASP B C 1
ATOM 2318 O O . ASP B 1 143 ? 5.344 -8.008 -4.305 1 95.12 143 ASP B O 1
ATOM 2322 N N . CYS B 1 144 ? 3.432 -9.242 -4.402 1 95.38 144 CYS B N 1
ATOM 2323 C CA . CYS B 1 144 ? 4.051 -10.281 -5.223 1 95.38 144 CYS B CA 1
ATOM 2324 C C . CYS B 1 144 ? 3.955 -9.93 -6.703 1 95.38 144 CYS B C 1
ATOM 2326 O O . CYS B 1 144 ? 2.893 -9.539 -7.188 1 95.38 144 CYS B O 1
ATOM 2328 N N . GLY B 1 145 ? 5.043 -10.039 -7.406 1 94.12 145 GLY B N 1
ATOM 2329 C CA . GLY B 1 145 ? 5.125 -9.891 -8.852 1 94.12 145 GLY B CA 1
ATOM 2330 C C . GLY B 1 145 ? 5.855 -11.039 -9.523 1 94.12 145 GLY B C 1
ATOM 2331 O O . GLY B 1 145 ? 6.543 -11.82 -8.867 1 94.12 145 GLY B O 1
ATOM 2332 N N . VAL B 1 146 ? 5.566 -11.148 -10.812 1 93.75 146 VAL B N 1
ATOM 2333 C CA . VAL B 1 146 ? 6.223 -12.203 -11.586 1 93.75 146 VAL B CA 1
ATOM 2334 C C . VAL B 1 146 ? 7.086 -11.578 -12.68 1 93.75 146 VAL B C 1
ATOM 2336 O O . VAL B 1 146 ? 6.773 -10.492 -13.18 1 93.75 146 VAL B O 1
ATOM 2339 N N . MET B 1 147 ? 8.156 -12.281 -12.992 1 92.62 147 MET B N 1
ATOM 2340 C CA . MET B 1 147 ? 9.07 -11.773 -14.008 1 92.62 147 MET B CA 1
ATOM 2341 C C . MET B 1 147 ? 8.469 -11.906 -15.406 1 92.62 147 MET B C 1
ATOM 2343 O O . MET B 1 147 ? 7.82 -12.906 -15.719 1 92.62 147 MET B O 1
ATOM 2347 N N . VAL B 1 148 ? 8.75 -10.781 -16.172 1 91.56 148 VAL B N 1
ATOM 2348 C CA . VAL B 1 148 ? 8.359 -10.852 -17.578 1 91.56 148 VAL B CA 1
ATOM 2349 C C . VAL B 1 148 ? 9.023 -12.055 -18.234 1 91.56 148 VAL B C 1
ATOM 2351 O O . VAL B 1 148 ? 10.219 -12.297 -18.047 1 91.56 148 VAL B O 1
ATOM 2354 N N . GLY B 1 149 ? 8.227 -12.812 -18.953 1 90.44 149 GLY B N 1
ATOM 2355 C CA . GLY B 1 149 ? 8.789 -13.938 -19.672 1 90.44 149 GLY B CA 1
ATOM 2356 C C . GLY B 1 149 ? 9.008 -15.164 -18.797 1 90.44 149 GLY B C 1
ATOM 2357 O O . GLY B 1 149 ? 9.383 -16.219 -19.297 1 90.44 149 GLY B O 1
ATOM 2358 N N . GLY B 1 150 ? 8.828 -15.023 -17.484 1 89.06 150 GLY B N 1
ATOM 2359 C CA . GLY B 1 150 ? 9.008 -16.156 -16.594 1 89.06 150 GLY B CA 1
ATOM 2360 C C . GLY B 1 150 ? 7.91 -17.203 -16.734 1 89.06 150 GLY B C 1
ATOM 2361 O O . GLY B 1 150 ? 6.98 -17.031 -17.516 1 89.06 150 GLY B O 1
ATOM 2362 N N . ALA B 1 151 ? 8.055 -18.297 -15.977 1 87.88 151 ALA B N 1
ATOM 2363 C CA . ALA B 1 151 ? 7.195 -19.484 -16.078 1 87.88 151 ALA B CA 1
ATOM 2364 C C . ALA B 1 151 ? 5.742 -19.125 -15.773 1 87.88 151 ALA B C 1
ATOM 2366 O O . ALA B 1 151 ? 4.82 -19.703 -16.344 1 87.88 151 ALA B O 1
ATOM 2367 N N . LEU B 1 152 ? 5.57 -18.156 -14.93 1 89.25 152 LEU B N 1
ATOM 2368 C CA . LEU B 1 152 ? 4.211 -17.844 -14.5 1 89.25 152 LEU B CA 1
ATOM 2369 C C . LEU B 1 152 ? 3.611 -16.734 -15.359 1 89.25 152 LEU B C 1
ATOM 2371 O O . LEU B 1 152 ? 2.406 -16.484 -15.297 1 89.25 152 LEU B O 1
ATOM 2375 N N . HIS B 1 153 ? 4.352 -16.141 -16.172 1 89.81 153 HIS B N 1
ATOM 2376 C CA . HIS B 1 153 ? 3.908 -15 -16.984 1 89.81 153 HIS B CA 1
ATOM 2377 C C . HIS B 1 153 ? 2.652 -15.344 -17.781 1 89.81 153 HIS B C 1
ATOM 2379 O O . HIS B 1 153 ? 1.682 -14.586 -17.766 1 89.81 153 HIS B O 1
ATOM 2385 N N . PRO B 1 154 ? 2.568 -16.516 -18.375 1 84.38 154 PRO B N 1
ATOM 2386 C CA . PRO B 1 154 ? 1.392 -16.828 -19.172 1 84.38 154 PRO B CA 1
ATOM 2387 C C . PRO B 1 154 ? 0.121 -16.969 -18.344 1 84.38 154 PRO B C 1
ATOM 2389 O O . PRO B 1 154 ? -0.986 -16.844 -18.875 1 84.38 154 PRO B O 1
ATOM 2392 N N . PHE B 1 155 ? 0.289 -17.188 -17.078 1 83.12 155 PHE B N 1
ATOM 2393 C CA . PHE B 1 155 ? -0.858 -17.438 -16.219 1 83.12 155 PHE B CA 1
ATOM 2394 C C . PHE B 1 155 ? -1.402 -16.141 -15.641 1 83.12 155 PHE B C 1
ATOM 2396 O O . PHE B 1 155 ? -2.428 -16.141 -14.961 1 83.12 155 PHE B O 1
ATOM 2403 N N . ILE B 1 156 ? -0.768 -15.078 -15.82 1 87.19 156 ILE B N 1
ATOM 2404 C CA . ILE B 1 156 ? -1.209 -13.812 -15.242 1 87.19 156 ILE B CA 1
ATOM 2405 C C . ILE B 1 156 ? -2.123 -13.086 -16.219 1 87.19 156 ILE B C 1
ATOM 2407 O O . ILE B 1 156 ? -3.096 -12.438 -15.812 1 87.19 156 ILE B O 1
ATOM 2411 N N . ARG B 1 157 ? -1.803 -12.945 -17.578 1 72.69 157 ARG B N 1
ATOM 2412 C CA . ARG B 1 157 ? -2.549 -12.195 -18.578 1 72.69 157 ARG B CA 1
ATOM 2413 C C . ARG B 1 157 ? -3.965 -12.742 -18.734 1 72.69 157 ARG B C 1
ATOM 2415 O O . ARG B 1 157 ? -4.883 -12.008 -19.109 1 72.69 157 ARG B O 1
ATOM 2422 N N . ALA B 1 158 ? -4.277 -14.062 -18.094 1 55 158 ALA B N 1
ATOM 2423 C CA . ALA B 1 158 ? -5.516 -14.656 -18.594 1 55 158 ALA B CA 1
ATOM 2424 C C . ALA B 1 158 ? -6.734 -14.023 -17.922 1 55 158 ALA B C 1
ATOM 2426 O O . ALA B 1 158 ? -6.652 -13.547 -16.797 1 55 158 ALA B O 1
#

Secondary structure (DSSP, 8-state):
-HHHHHHHHHHHHHHS---------HHHHHHHHHHHHHHHHHHHHHHHHHHHH-PEEEEEEE-TTSBPTTSTTEEESS-EEEEEEE--TTEESSEEEEEEE-S--EEGGGTEEEEEEEEEEEEEEEETTEEEEEEEEEEEEEEEEEETTSTTHHHH--/-HHHHHHHHHHHHHHS---------HHHHHHHHHHHHHHHHHHHHHHHHHHHH--EEEEEEE-TTSBPTTSTTEEESS-EEEEEEE--TTEESSEEEEEEE-S--EEGGGTEEEEEEEEEEEEEEEETTEEEEEEEEEEEEEEEEEETTSTTHHHH--